Protein 2FNE (pdb70)

GO terms:
  GO:0005515 protein binding (F, IPI)
  GO:0005737 cytoplasm (C, IDA)
  GO:0016327 apicolateral plasma membrane (C, IDA)

Structure (mmCIF, N/CA/C/O backbone):
data_2FNE
#
_entry.id   2FNE
#
_cell.length_a   47.943
_cell.length_b   62.380
_cell.length_c   53.128
_cell.angle_alpha   90.00
_cell.angle_beta   106.26
_cell.angle_gamma   90.00
#
_symmetry.space_group_name_H-M   'P 1 21 1'
#
loop_
_entity.id
_entity.type
_entity.pdbx_description
1 polymer 'Multiple PDZ domain protein'
2 water water
#
loop_
_atom_site.group_PDB
_atom_site.id
_atom_site.type_symbol
_atom_site.label_atom_id
_atom_site.label_alt_id
_atom_site.label_comp_id
_atom_site.label_asym_id
_atom_site.label_entity_id
_atom_site.label_seq_id
_atom_site.pdbx_PDB_ins_code
_atom_site.Cartn_x
_atom_site.Cartn_y
_atom_site.Cartn_z
_atom_site.occupancy
_atom_site.B_iso_or_equiv
_atom_site.auth_seq_id
_atom_site.auth_comp_id
_atom_site.auth_asym_id
_atom_site.auth_atom_id
_atom_site.pdbx_PDB_model_num
ATOM 1 N N . MET A 1 23 ? 7.451 -5.201 39.943 1.00 73.31 1954 MET A N 1
ATOM 2 C CA . MET A 1 23 ? 8.567 -6.194 39.893 1.00 72.14 1954 MET A CA 1
ATOM 3 C C . MET A 1 23 ? 9.232 -6.235 38.505 1.00 70.46 1954 MET A C 1
ATOM 4 O O . MET A 1 23 ? 8.839 -7.039 37.655 1.00 69.11 1954 MET A O 1
ATOM 6 N N . PRO A 1 24 ? 10.250 -5.376 38.282 1.00 68.98 1955 PRO A N 1
ATOM 7 C CA . PRO A 1 24 ? 10.882 -5.210 36.961 1.00 66.85 1955 PRO A CA 1
ATOM 8 C C . PRO A 1 24 ? 11.850 -6.345 36.633 1.00 61.30 1955 PRO A C 1
ATOM 9 O O . PRO A 1 24 ? 12.792 -6.601 37.388 1.00 64.70 1955 PRO A O 1
ATOM 13 N N . GLN A 1 25 ? 11.615 -6.999 35.499 1.00 50.98 1956 GLN A N 1
ATOM 14 C CA A GLN A 1 25 ? 12.418 -8.157 35.160 0.50 53.23 1956 GLN A CA 1
ATOM 15 C CA B GLN A 1 25 ? 12.316 -8.218 35.103 0.50 53.06 1956 GLN A CA 1
ATOM 16 C C . GLN A 1 25 ? 13.131 -8.070 33.812 1.00 48.74 1956 GLN A C 1
ATOM 17 O O . GLN A 1 25 ? 12.647 -7.472 32.835 1.00 44.96 1956 GLN A O 1
ATOM 28 N N . CYS A 1 26 ? 14.319 -8.669 33.793 1.00 46.57 1957 CYS A N 1
ATOM 29 C CA . CYS A 1 26 ? 15.123 -8.760 32.574 1.00 45.22 1957 CYS A CA 1
ATOM 30 C C . CYS A 1 26 ? 14.662 -9.939 31.682 1.00 44.78 1957 CYS A C 1
ATOM 31 O O . CYS A 1 26 ? 14.510 -11.051 32.175 1.00 48.36 1957 CYS A O 1
ATOM 34 N N . LYS A 1 27 ? 14.427 -9.694 30.400 1.00 39.21 1958 LYS A N 1
ATOM 35 C CA . LYS A 1 27 ? 13.987 -10.754 29.433 1.00 40.07 1958 LYS A CA 1
ATOM 36 C C . LYS A 1 27 ? 14.921 -10.740 28.207 1.00 40.50 1958 LYS A C 1
ATOM 37 O O . LYS A 1 27 ? 15.492 -9.694 27.864 1.00 41.66 1958 LYS A O 1
ATOM 43 N N . SER A 1 28 ? 15.036 -11.868 27.508 1.00 36.38 1959 SER A N 1
ATOM 44 C CA . SER A 1 28 ? 15.750 -11.888 26.239 1.00 36.97 1959 SER A CA 1
ATOM 45 C C . SER A 1 28 ? 14.736 -12.294 25.180 1.00 38.67 1959 SER A C 1
ATOM 46 O O . SER A 1 28 ? 14.139 -13.360 25.277 1.00 40.99 1959 SER A O 1
ATOM 49 N N . ILE A 1 29 ? 14.531 -11.431 24.193 1.00 38.39 1960 ILE A N 1
ATOM 50 C CA . ILE A 1 29 ? 13.512 -11.638 23.171 1.00 38.54 1960 ILE A CA 1
ATOM 51 C C . ILE A 1 29 ? 14.236 -11.670 21.814 1.00 38.76 1960 ILE A C 1
ATOM 52 O O . ILE A 1 29 ? 14.997 -10.777 21.496 1.00 41.81 1960 ILE A O 1
ATOM 57 N N . THR A 1 30 ? 13.985 -12.732 21.050 1.00 37.65 1961 THR A N 1
ATOM 58 C CA . THR A 1 30 ? 14.675 -12.991 19.800 1.00 38.37 1961 THR A CA 1
ATOM 59 C C . THR A 1 30 ? 13.690 -12.883 18.649 1.00 42.18 1961 THR A C 1
ATOM 60 O O . THR A 1 30 ? 12.668 -13.601 18.629 1.00 39.56 1961 THR A O 1
ATOM 64 N N . LEU A 1 31 ? 13.995 -11.967 17.716 1.00 37.87 1962 LEU A N 1
ATOM 65 C CA . LEU A 1 31 ? 13.145 -11.728 16.546 1.00 39.46 1962 LEU A CA 1
ATOM 66 C C . LEU A 1 31 ? 13.857 -11.966 15.227 1.00 40.77 1962 LEU A C 1
ATOM 67 O O . LEU A 1 31 ? 15.018 -11.654 15.119 1.00 39.62 1962 LEU A O 1
ATOM 72 N N . GLU A 1 32 ? 13.136 -12.476 14.223 1.00 40.21 1963 GLU A N 1
ATOM 73 C CA . GLU A 1 32 ? 13.625 -12.472 12.832 1.00 44.43 1963 GLU A CA 1
ATOM 74 C C . GLU A 1 32 ? 12.978 -11.292 12.123 1.00 45.10 1963 GLU A C 1
ATOM 75 O O . GLU A 1 32 ? 11.757 -11.183 12.133 1.00 44.72 1963 GLU A O 1
ATOM 81 N N . ARG A 1 33 ? 13.759 -10.388 11.544 1.00 46.27 1964 ARG A N 1
ATOM 82 C CA . ARG A 1 33 ? 13.143 -9.263 10.807 1.00 54.41 1964 ARG A CA 1
ATOM 83 C C . ARG A 1 33 ? 12.159 -9.743 9.746 1.00 56.86 1964 ARG A C 1
ATOM 84 O O . ARG A 1 33 ? 12.433 -10.731 9.040 1.00 57.01 1964 ARG A O 1
ATOM 92 N N . GLY A 1 34 ? 11.025 -9.052 9.635 1.00 52.95 1965 GLY A N 1
ATOM 93 C CA . GLY A 1 34 ? 10.135 -9.217 8.499 1.00 55.10 1965 GLY A CA 1
ATOM 94 C C . GLY A 1 34 ? 10.553 -8.242 7.409 1.00 59.18 1965 GLY A C 1
ATOM 95 O O . GLY A 1 34 ? 11.646 -7.660 7.483 1.00 56.44 1965 GLY A O 1
ATOM 96 N N . PRO A 1 35 ? 9.688 -8.045 6.392 1.00 62.41 1966 PRO A N 1
ATOM 97 C CA . PRO A 1 35 ? 9.987 -7.031 5.372 1.00 64.09 1966 PRO A CA 1
ATOM 98 C C . PRO A 1 35 ? 9.793 -5.603 5.913 1.00 63.61 1966 PRO A C 1
ATOM 99 O O . PRO A 1 35 ? 10.368 -4.660 5.372 1.00 64.04 1966 PRO A O 1
ATOM 103 N N . ASP A 1 36 ? 9.011 -5.470 6.984 1.00 58.89 1967 ASP A N 1
ATOM 104 C CA . ASP A 1 36 ? 8.793 -4.191 7.666 1.00 57.77 1967 ASP A CA 1
ATOM 105 C C . ASP A 1 36 ? 9.712 -3.986 8.893 1.00 55.34 1967 ASP A C 1
ATOM 106 O O . ASP A 1 36 ? 9.441 -3.113 9.724 1.00 59.66 1967 ASP A O 1
ATOM 111 N N . GLY A 1 37 ? 10.779 -4.789 9.011 1.00 46.84 1968 GLY A N 1
ATOM 112 C CA . GLY A 1 37 ? 11.751 -4.665 10.114 1.00 43.58 1968 GLY A CA 1
ATOM 113 C C . GLY A 1 37 ? 11.316 -5.519 11.295 1.00 43.22 1968 GLY A C 1
ATOM 114 O O . GLY A 1 37 ? 10.642 -6.560 11.089 1.00 43.54 1968 GLY A O 1
ATOM 115 N N . LEU A 1 38 ? 11.684 -5.065 12.513 1.00 43.30 1969 LEU A N 1
ATOM 116 C CA . LEU A 1 38 ? 11.401 -5.759 13.761 1.00 41.08 1969 LEU A CA 1
ATOM 117 C C . LEU A 1 38 ? 9.931 -5.631 14.154 1.00 42.99 1969 LEU A C 1
ATOM 118 O O . LEU A 1 38 ? 9.395 -6.465 14.900 1.00 40.11 1969 LEU A O 1
ATOM 123 N N . GLY A 1 39 ? 9.272 -4.598 13.621 1.00 39.32 1970 GLY A N 1
ATOM 124 C CA . GLY A 1 39 ? 7.847 -4.398 13.832 1.00 36.14 1970 GLY A CA 1
ATOM 125 C C . GLY A 1 39 ? 7.496 -3.656 15.133 1.00 39.52 1970 GLY A C 1
ATOM 126 O O . GLY A 1 39 ? 6.443 -3.917 15.775 1.00 37.54 1970 GLY A O 1
ATOM 127 N N . PHE A 1 40 ? 8.304 -2.677 15.498 1.00 35.80 1971 PHE A N 1
ATOM 128 C CA . PHE A 1 40 ? 7.906 -1.816 16.637 1.00 36.74 1971 PHE A CA 1
ATOM 129 C C . PHE A 1 40 ? 8.546 -0.452 16.520 1.00 38.62 1971 PHE A C 1
ATOM 130 O O . PHE A 1 40 ? 9.480 -0.266 15.736 1.00 41.26 1971 PHE A O 1
ATOM 138 N N . SER A 1 41 ? 8.027 0.502 17.295 1.00 39.06 1972 SER A N 1
ATOM 139 C CA . SER A 1 41 ? 8.637 1.818 17.373 1.00 38.74 1972 SER A CA 1
ATOM 140 C C . SER A 1 41 ? 9.224 2.059 18.740 1.00 39.66 1972 SER A C 1
ATOM 141 O O . SER A 1 41 ? 8.782 1.468 19.764 1.00 38.02 1972 SER A O 1
ATOM 144 N N . ILE A 1 42 ? 10.186 2.963 18.755 1.00 39.44 1973 ILE A N 1
ATOM 145 C CA . ILE A 1 42 ? 10.830 3.390 19.984 1.00 36.32 1973 ILE A CA 1
ATOM 146 C C . ILE A 1 42 ? 10.713 4.897 20.193 1.00 39.91 1973 ILE A C 1
ATOM 147 O O . ILE A 1 42 ? 10.568 5.670 19.234 1.00 38.58 1973 ILE A O 1
ATOM 152 N N . VAL A 1 43 ? 10.729 5.297 21.460 1.00 36.84 1974 VAL A N 1
ATOM 153 C CA . VAL A 1 43 ? 10.876 6.685 21.881 1.00 35.13 1974 VAL A CA 1
ATOM 154 C C . VAL A 1 43 ? 12.011 6.732 22.915 1.00 37.87 1974 VAL A C 1
ATOM 155 O O . VAL A 1 43 ? 12.480 5.687 23.371 1.00 38.70 1974 VAL A O 1
ATOM 159 N N . GLY A 1 44 ? 12.488 7.935 23.204 1.00 38.56 1975 GLY A N 1
ATOM 160 C CA . GLY A 1 44 ? 13.530 8.136 24.258 1.00 38.87 1975 GLY A CA 1
ATOM 161 C C . GLY A 1 44 ? 14.915 8.321 23.676 1.00 39.05 1975 GLY A C 1
ATOM 162 O O . GLY A 1 44 ? 15.086 8.527 22.448 1.00 41.73 1975 GLY A O 1
ATOM 163 N N . GLY A 1 45 ? 15.924 8.245 24.533 1.00 37.28 1976 GLY A N 1
ATOM 164 C CA . GLY A 1 45 ? 17.272 8.508 24.068 1.00 35.78 1976 GLY A CA 1
ATOM 165 C C . GLY A 1 45 ? 17.880 9.649 24.859 1.00 38.00 1976 GLY A C 1
ATOM 166 O O . GLY A 1 45 ? 17.177 10.511 25.426 1.00 38.46 1976 GLY A O 1
ATOM 167 N N . TYR A 1 46 ? 19.196 9.616 24.968 1.00 37.34 1977 TYR A N 1
ATOM 168 C CA . TYR A 1 46 ? 19.907 10.759 25.561 1.00 37.55 1977 TYR A CA 1
ATOM 169 C C . TYR A 1 46 ? 19.627 12.020 24.733 1.00 42.68 1977 TYR A C 1
ATOM 170 O O . TYR A 1 46 ? 19.807 12.001 23.526 1.00 37.57 1977 TYR A O 1
ATOM 179 N N . GLY A 1 47 ? 19.161 13.090 25.370 1.00 36.54 1978 GLY A N 1
ATOM 180 C CA . GLY A 1 47 ? 18.972 14.366 24.668 1.00 40.16 1978 GLY A CA 1
ATOM 181 C C . GLY A 1 47 ? 17.729 14.320 23.790 1.00 38.55 1978 GLY A C 1
ATOM 182 O O . GLY A 1 47 ? 17.565 15.161 22.893 1.00 41.16 1978 GLY A O 1
ATOM 183 N N . SER A 1 48 ? 16.832 13.355 24.065 1.00 37.25 1979 SER A N 1
ATOM 184 C CA . SER A 1 48 ? 15.548 13.201 23.330 1.00 41.35 1979 SER A CA 1
ATOM 185 C C . SER A 1 48 ? 14.594 14.375 23.677 1.00 43.65 1979 SER A C 1
ATOM 186 O O . SER A 1 48 ? 14.805 15.079 24.684 1.00 38.83 1979 SER A O 1
ATOM 189 N N . PRO A 1 49 ? 13.574 14.631 22.824 1.00 42.04 1980 PRO A N 1
ATOM 190 C CA . PRO A 1 49 ? 12.612 15.681 23.138 1.00 44.88 1980 PRO A CA 1
ATOM 191 C C . PRO A 1 49 ? 11.973 15.565 24.522 1.00 45.19 1980 PRO A C 1
ATOM 192 O O . PRO A 1 49 ? 11.574 16.577 25.060 1.00 43.44 1980 PRO A O 1
ATOM 196 N N . HIS A 1 50 ? 11.858 14.357 25.079 1.00 41.42 1981 HIS A N 1
ATOM 197 C CA . HIS A 1 50 ? 11.266 14.156 26.406 1.00 44.95 1981 HIS A CA 1
ATOM 198 C C . HIS A 1 50 ? 12.279 14.285 27.560 1.00 48.48 1981 HIS A C 1
ATOM 199 O O . HIS A 1 50 ? 11.879 14.212 28.719 1.00 50.16 1981 HIS A O 1
ATOM 206 N N . GLY A 1 51 ? 13.565 14.475 27.240 1.00 47.66 1982 GLY A N 1
ATOM 207 C CA . GLY A 1 51 ? 14.638 14.530 28.257 1.00 45.76 1982 GLY A CA 1
ATOM 208 C C . GLY A 1 51 ? 15.667 13.437 27.996 1.00 42.60 1982 GLY A C 1
ATOM 209 O O . GLY A 1 51 ? 15.676 12.848 26.920 1.00 40.27 1982 GLY A O 1
ATOM 210 N N . ASP A 1 52 ? 16.556 13.185 28.959 1.00 40.69 1983 ASP A N 1
ATOM 211 C CA . ASP A 1 52 ? 17.568 12.145 28.789 1.00 38.24 1983 ASP A CA 1
ATOM 212 C C . ASP A 1 52 ? 16.915 10.880 29.262 1.00 43.10 1983 ASP A C 1
ATOM 213 O O . ASP A 1 52 ? 16.753 10.676 30.479 1.00 40.03 1983 ASP A O 1
ATOM 218 N N . LEU A 1 53 ? 16.506 10.068 28.300 1.00 37.31 1984 LEU A N 1
ATOM 219 C CA . LEU A 1 53 ? 15.742 8.835 28.591 1.00 39.98 1984 LEU A CA 1
ATOM 220 C C . LEU A 1 53 ? 16.440 7.628 28.032 1.00 40.38 1984 LEU A C 1
ATOM 221 O O . LEU A 1 53 ? 17.164 7.733 27.048 1.00 41.86 1984 LEU A O 1
ATOM 226 N N . PRO A 1 54 ? 16.195 6.467 28.638 1.00 40.93 1985 PRO A N 1
ATOM 227 C CA . PRO A 1 54 ? 16.530 5.202 28.016 1.00 41.36 1985 PRO A CA 1
ATOM 228 C C . PRO A 1 54 ? 15.659 4.999 26.773 1.00 38.19 1985 PRO A C 1
ATOM 229 O O . PRO A 1 54 ? 14.832 5.880 26.418 1.00 38.61 1985 PRO A O 1
ATOM 233 N N . ILE A 1 55 ? 15.851 3.862 26.124 1.00 38.75 1986 ILE A N 1
ATOM 234 C CA . ILE A 1 55 ? 15.104 3.550 24.887 1.00 36.94 1986 ILE A CA 1
ATOM 235 C C . ILE A 1 55 ? 13.927 2.658 25.250 1.00 42.71 1986 ILE A C 1
ATOM 236 O O . ILE A 1 55 ? 14.126 1.585 25.835 1.00 40.94 1986 ILE A O 1
ATOM 241 N N . TYR A 1 56 ? 12.705 3.120 24.953 1.00 36.02 1987 TYR A N 1
ATOM 242 C CA . TYR A 1 56 ? 11.477 2.428 25.343 1.00 38.91 1987 TYR A CA 1
ATOM 243 C C . TYR A 1 56 ? 10.733 2.033 24.096 1.00 41.31 1987 TYR A C 1
ATOM 244 O O . TYR A 1 56 ? 10.611 2.817 23.163 1.00 39.93 1987 TYR A O 1
ATOM 253 N N . VAL A 1 57 ? 10.188 0.827 24.106 1.00 38.80 1988 VAL A N 1
ATOM 254 C CA . VAL A 1 57 ? 9.197 0.438 23.103 1.00 39.43 1988 VAL A CA 1
ATOM 255 C C . VAL A 1 57 ? 7.903 1.258 23.271 1.00 41.33 1988 VAL A C 1
ATOM 256 O O . VAL A 1 57 ? 7.302 1.312 24.361 1.00 38.16 1988 VAL A O 1
ATOM 260 N N . LYS A 1 58 ? 7.451 1.879 22.193 1.00 37.26 1989 LYS A N 1
ATOM 261 C CA . LYS A 1 58 ? 6.190 2.660 22.234 1.00 35.86 1989 LYS A CA 1
ATOM 262 C C . LYS A 1 58 ? 5.048 1.835 21.664 1.00 40.12 1989 LYS A C 1
ATOM 263 O O . LYS A 1 58 ? 4.047 1.605 22.334 1.00 43.57 1989 LYS A O 1
ATOM 269 N N . THR A 1 59 ? 5.162 1.423 20.405 1.00 37.60 1990 THR A N 1
ATOM 270 C CA . THR A 1 59 ? 4.073 0.619 19.825 1.00 40.25 1990 THR A CA 1
ATOM 271 C C . THR A 1 59 ? 4.616 -0.675 19.229 1.00 41.63 1990 THR A C 1
ATOM 272 O O . THR A 1 59 ? 5.638 -0.640 18.543 1.00 40.58 1990 THR A O 1
ATOM 276 N N . VAL A 1 60 ? 3.921 -1.790 19.459 1.00 38.95 1991 VAL A N 1
ATOM 277 C CA . VAL A 1 60 ? 4.217 -3.052 18.774 1.00 38.04 1991 VAL A CA 1
ATOM 278 C C . VAL A 1 60 ? 3.182 -3.233 17.686 1.00 40.59 1991 VAL A C 1
ATOM 279 O O . VAL A 1 60 ? 1.994 -3.344 17.969 1.00 39.65 1991 VAL A O 1
ATOM 283 N N . PHE A 1 61 ? 3.611 -3.185 16.432 1.00 40.11 1992 PHE A N 1
ATOM 284 C CA . PHE A 1 61 ? 2.643 -3.141 15.334 1.00 40.50 1992 PHE A CA 1
ATOM 285 C C . PHE A 1 61 ? 1.949 -4.479 15.035 1.00 42.90 1992 PHE A C 1
ATOM 286 O O . PHE A 1 61 ? 2.609 -5.504 14.857 1.00 43.98 1992 PHE A O 1
ATOM 294 N N . ALA A 1 62 ? 0.626 -4.437 14.877 1.00 40.64 1993 ALA A N 1
ATOM 295 C CA . ALA A 1 62 ? -0.106 -5.623 14.388 1.00 40.76 1993 ALA A CA 1
ATOM 296 C C . ALA A 1 62 ? 0.595 -6.217 13.145 1.00 42.68 1993 ALA A C 1
ATOM 297 O O . ALA A 1 62 ? 1.095 -5.490 12.283 1.00 47.24 1993 ALA A O 1
ATOM 299 N N . LYS A 1 63 ? 0.697 -7.542 13.100 1.00 50.19 1994 LYS A N 1
ATOM 300 C CA . LYS A 1 63 ? 1.248 -8.285 11.952 1.00 52.68 1994 LYS A CA 1
ATOM 301 C C . LYS A 1 63 ? 2.772 -8.279 11.791 1.00 53.96 1994 LYS A C 1
ATOM 302 O O . LYS A 1 63 ? 3.287 -8.979 10.925 1.00 53.85 1994 LYS A O 1
ATOM 304 N N . GLY A 1 64 ? 3.500 -7.516 12.617 1.00 44.25 1995 GLY A N 1
ATOM 305 C CA . GLY A 1 64 ? 4.945 -7.505 12.519 1.00 43.75 1995 GLY A CA 1
ATOM 306 C C . GLY A 1 64 ? 5.651 -8.609 13.323 1.00 42.21 1995 GLY A C 1
ATOM 307 O O . GLY A 1 64 ? 5.009 -9.414 13.980 1.00 40.75 1995 GLY A O 1
ATOM 308 N N . ALA A 1 65 ? 6.973 -8.636 13.277 1.00 39.49 1996 ALA A N 1
ATOM 309 C CA . ALA A 1 65 ? 7.719 -9.753 13.845 1.00 40.30 1996 ALA A CA 1
ATOM 310 C C . ALA A 1 65 ? 7.594 -9.713 15.372 1.00 39.81 1996 ALA A C 1
ATOM 311 O O . ALA A 1 65 ? 7.355 -10.745 16.015 1.00 37.94 1996 ALA A O 1
ATOM 313 N N . ALA A 1 66 ? 7.728 -8.508 15.942 1.00 38.05 1997 ALA A N 1
ATOM 314 C CA . ALA A 1 66 ? 7.613 -8.329 17.414 1.00 40.54 1997 ALA A CA 1
ATOM 315 C C . ALA A 1 66 ? 6.213 -8.773 17.889 1.00 42.82 1997 ALA A C 1
ATOM 316 O O . ALA A 1 66 ? 6.058 -9.408 18.934 1.00 36.86 1997 ALA A O 1
ATOM 318 N N . SER A 1 67 ? 5.185 -8.460 17.100 1.00 39.25 1998 SER A N 1
ATOM 319 C CA . SER A 1 67 ? 3.808 -8.833 17.487 1.00 40.99 1998 SER A CA 1
ATOM 320 C C . SER A 1 67 ? 3.559 -10.344 17.386 1.00 39.47 1998 SER A C 1
ATOM 321 O O . SER A 1 67 ? 2.937 -10.964 18.276 1.00 42.52 1998 SER A O 1
ATOM 324 N N . GLU A 1 68 ? 4.047 -10.952 16.310 1.00 38.38 1999 GLU A N 1
ATOM 325 C CA . GLU A 1 68 ? 3.846 -12.376 16.090 1.00 41.21 1999 GLU A CA 1
ATOM 326 C C . GLU A 1 68 ? 4.576 -13.179 17.171 1.00 41.52 1999 GLU A C 1
ATOM 327 O O . GLU A 1 68 ? 4.096 -14.225 17.617 1.00 40.67 1999 GLU A O 1
ATOM 333 N N . ASP A 1 69 ? 5.730 -12.671 17.596 1.00 37.59 2000 ASP A N 1
ATOM 334 C CA . ASP A 1 69 ? 6.497 -13.313 18.649 1.00 39.04 2000 ASP A CA 1
ATOM 335 C C . ASP A 1 69 ? 5.767 -13.277 20.005 1.00 38.59 2000 ASP A C 1
ATOM 336 O O . ASP A 1 69 ? 5.832 -14.251 20.801 1.00 41.08 2000 ASP A O 1
ATOM 341 N N . GLY A 1 70 ? 5.091 -12.154 20.243 1.00 35.68 2001 GLY A N 1
ATOM 342 C CA . GLY A 1 70 ? 4.138 -11.957 21.329 1.00 38.88 2001 GLY A CA 1
ATOM 343 C C . GLY A 1 70 ? 4.709 -11.530 22.675 1.00 44.59 2001 GLY A C 1
ATOM 344 O O . GLY A 1 70 ? 3.973 -11.397 23.636 1.00 49.93 2001 GLY A O 1
ATOM 345 N N . ARG A 1 71 ? 6.017 -11.331 22.762 1.00 39.47 2002 ARG A N 1
ATOM 346 C CA . ARG A 1 71 ? 6.629 -10.975 24.059 1.00 38.50 2002 ARG A CA 1
ATOM 347 C C . ARG A 1 71 ? 6.809 -9.469 24.270 1.00 41.75 2002 ARG A C 1
ATOM 348 O O . ARG A 1 71 ? 6.441 -8.904 25.335 1.00 39.07 2002 ARG A O 1
ATOM 356 N N . LEU A 1 72 ? 7.374 -8.796 23.269 1.00 34.76 2003 LEU A N 1
ATOM 357 C CA . LEU A 1 72 ? 7.703 -7.373 23.433 1.00 36.56 2003 LEU A CA 1
ATOM 358 C C . LEU A 1 72 ? 6.446 -6.544 23.611 1.00 35.29 2003 LEU A C 1
ATOM 359 O O . LEU A 1 72 ? 5.394 -6.837 22.988 1.00 36.77 2003 LEU A O 1
ATOM 364 N N . LYS A 1 73 ? 6.515 -5.517 24.460 1.00 37.54 2004 LYS A N 1
ATOM 365 C CA . LYS A 1 73 ? 5.325 -4.707 24.717 1.00 35.84 2004 LYS A CA 1
ATOM 366 C C . LYS A 1 73 ? 5.651 -3.261 25.039 1.00 38.16 2004 LYS A C 1
ATOM 367 O O . LYS A 1 73 ? 6.760 -2.943 25.472 1.00 38.66 2004 LYS A O 1
ATOM 373 N N . ARG A 1 74 ? 4.683 -2.386 24.793 1.00 37.80 2005 ARG A N 1
ATOM 374 C CA . ARG A 1 74 ? 4.827 -0.982 25.144 1.00 36.04 2005 ARG A CA 1
ATOM 375 C C . ARG A 1 74 ? 5.367 -0.814 26.566 1.00 36.06 2005 ARG A C 1
ATOM 376 O O . ARG A 1 74 ? 4.867 -1.456 27.543 1.00 36.25 2005 ARG A O 1
ATOM 384 N N . GLY A 1 75 ? 6.369 0.058 26.704 1.00 36.34 2006 GLY A N 1
ATOM 385 C CA . GLY A 1 75 ? 6.952 0.299 28.025 1.00 36.81 2006 GLY A CA 1
ATOM 386 C C . GLY A 1 75 ? 8.247 -0.457 28.292 1.00 40.80 2006 GLY A C 1
ATOM 387 O O . GLY A 1 75 ? 9.031 -0.054 29.154 1.00 37.53 2006 GLY A O 1
ATOM 388 N N . ASP A 1 76 ? 8.475 -1.555 27.579 1.00 36.46 2007 ASP A N 1
ATOM 389 C CA . ASP A 1 76 ? 9.793 -2.273 27.680 1.00 39.87 2007 ASP A CA 1
ATOM 390 C C . ASP A 1 76 ? 10.960 -1.350 27.330 1.00 40.08 2007 ASP A C 1
ATOM 391 O O . ASP A 1 76 ? 10.879 -0.569 26.421 1.00 40.58 2007 ASP A O 1
ATOM 396 N N . GLN A 1 77 ? 12.045 -1.456 28.095 1.00 35.51 2008 GLN A N 1
ATOM 397 C CA . GLN A 1 77 ? 13.239 -0.702 27.876 1.00 35.15 2008 GLN A CA 1
ATOM 398 C C . GLN A 1 77 ? 14.227 -1.630 27.234 1.00 38.83 2008 GLN A C 1
ATOM 399 O O . GLN A 1 77 ? 14.558 -2.670 27.796 1.00 39.26 2008 GLN A O 1
ATOM 405 N N . ILE A 1 78 ? 14.735 -1.222 26.085 1.00 38.77 2009 ILE A N 1
ATOM 406 C CA . ILE A 1 78 ? 15.693 -2.027 25.366 1.00 39.32 2009 ILE A CA 1
ATOM 407 C C . ILE A 1 78 ? 17.088 -1.734 25.927 1.00 41.87 2009 ILE A C 1
ATOM 408 O O . ILE A 1 78 ? 17.609 -0.638 25.831 1.00 41.72 2009 ILE A O 1
ATOM 413 N N . ILE A 1 79 ? 17.641 -2.733 26.571 1.00 35.59 2010 ILE A N 1
ATOM 414 C CA . ILE A 1 79 ? 18.932 -2.623 27.240 1.00 36.60 2010 ILE A CA 1
ATOM 415 C C . ILE A 1 79 ? 20.128 -2.955 26.318 1.00 37.22 2010 ILE A C 1
ATOM 416 O O . ILE A 1 79 ? 21.233 -2.343 26.429 1.00 36.02 2010 ILE A O 1
ATOM 421 N N . ALA A 1 80 ? 19.946 -3.973 25.473 1.00 37.68 2011 ALA A N 1
ATOM 422 C CA . ALA A 1 80 ? 20.988 -4.367 24.529 1.00 35.64 2011 ALA A CA 1
ATOM 423 C C . ALA A 1 80 ? 20.456 -4.980 23.240 1.00 36.32 2011 ALA A C 1
ATOM 424 O O . ALA A 1 80 ? 19.374 -5.537 23.211 1.00 39.48 2011 ALA A O 1
ATOM 426 N N . VAL A 1 81 ? 21.264 -4.926 22.178 1.00 36.52 2012 VAL A N 1
ATOM 427 C CA . VAL A 1 81 ? 20.821 -5.536 20.901 1.00 38.25 2012 VAL A CA 1
ATOM 428 C C . VAL A 1 81 ? 21.953 -6.440 20.474 1.00 38.95 2012 VAL A C 1
ATOM 429 O O . VAL A 1 81 ? 23.033 -5.953 20.153 1.00 34.43 2012 VAL A O 1
ATOM 433 N N . ASN A 1 82 ? 21.736 -7.762 20.501 1.00 36.14 2013 ASN A N 1
ATOM 434 C CA . ASN A 1 82 ? 22.802 -8.734 20.201 1.00 40.15 2013 ASN A CA 1
ATOM 435 C C . ASN A 1 82 ? 24.052 -8.435 21.028 1.00 44.78 2013 ASN A C 1
ATOM 436 O O . ASN A 1 82 ? 25.190 -8.439 20.532 1.00 39.52 2013 ASN A O 1
ATOM 441 N N . GLY A 1 83 ? 23.817 -8.130 22.295 1.00 40.88 2014 GLY A N 1
ATOM 442 C CA . GLY A 1 83 ? 24.912 -7.928 23.248 1.00 40.83 2014 GLY A CA 1
ATOM 443 C C . GLY A 1 83 ? 25.512 -6.551 23.238 1.00 39.76 2014 GLY A C 1
ATOM 444 O O . GLY A 1 83 ? 26.376 -6.235 24.055 1.00 39.04 2014 GLY A O 1
ATOM 445 N N . GLN A 1 84 ? 25.086 -5.718 22.297 1.00 37.88 2015 GLN A N 1
ATOM 446 C CA . GLN A 1 84 ? 25.612 -4.368 22.226 1.00 38.90 2015 GLN A CA 1
ATOM 447 C C . GLN A 1 84 ? 24.709 -3.477 23.053 1.00 40.02 2015 GLN A C 1
ATOM 448 O O . GLN A 1 84 ? 23.560 -3.293 22.736 1.00 36.97 2015 GLN A O 1
ATOM 454 N N . SER A 1 85 ? 25.256 -2.888 24.109 1.00 38.13 2016 SER A N 1
ATOM 455 C CA . SER A 1 85 ? 24.459 -2.065 25.029 1.00 37.95 2016 SER A CA 1
ATOM 456 C C . SER A 1 85 ? 23.908 -0.787 24.424 1.00 38.53 2016 SER A C 1
ATOM 457 O O . SER A 1 85 ? 24.608 -0.084 23.724 1.00 42.28 2016 SER A O 1
ATOM 460 N N . LEU A 1 86 ? 22.679 -0.456 24.783 1.00 37.54 2017 LEU A N 1
ATOM 461 C CA . LEU A 1 86 ? 22.114 0.848 24.462 1.00 38.56 2017 LEU A CA 1
ATOM 462 C C . LEU A 1 86 ? 22.315 1.878 25.586 1.00 42.95 2017 LEU A C 1
ATOM 463 O O . LEU A 1 86 ? 21.742 2.950 25.522 1.00 39.74 2017 LEU A O 1
ATOM 468 N N . GLU A 1 87 ? 23.179 1.596 26.568 1.00 41.15 2018 GLU A N 1
ATOM 469 C CA . GLU A 1 87 ? 23.298 2.506 27.700 1.00 39.97 2018 GLU A CA 1
ATOM 470 C C . GLU A 1 87 ? 23.643 3.914 27.212 1.00 39.87 2018 GLU A C 1
ATOM 471 O O . GLU A 1 87 ? 24.613 4.103 26.461 1.00 39.66 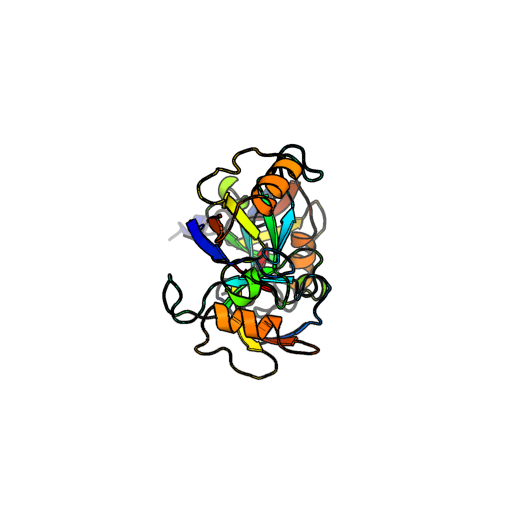2018 GLU A O 1
ATOM 477 N N . GLY A 1 88 ? 22.836 4.883 27.617 1.00 40.27 2019 GLY A N 1
ATOM 478 C CA . GLY A 1 88 ? 23.111 6.307 27.320 1.00 45.68 2019 GLY A CA 1
ATOM 479 C C . GLY A 1 88 ? 23.077 6.775 25.872 1.00 40.03 2019 GLY A C 1
ATOM 480 O O . GLY A 1 88 ? 23.472 7.909 25.594 1.00 40.97 2019 GLY A O 1
ATOM 481 N N . VAL A 1 89 ? 22.602 5.927 24.947 1.00 36.54 2020 VAL A N 1
ATOM 482 C CA . VAL A 1 89 ? 22.670 6.264 23.516 1.00 39.55 2020 VAL A CA 1
ATOM 483 C C . VAL A 1 89 ? 21.626 7.320 23.190 1.00 39.50 2020 VAL A C 1
ATOM 484 O O . VAL A 1 89 ? 20.629 7.417 23.901 1.00 35.93 2020 VAL A O 1
ATOM 488 N N . THR A 1 90 ? 21.852 8.090 22.120 1.00 37.10 2021 THR A N 1
ATOM 489 C CA . THR A 1 90 ? 20.853 9.023 21.606 1.00 37.98 2021 THR A CA 1
ATOM 490 C C . THR A 1 90 ? 19.773 8.198 20.890 1.00 39.42 2021 THR A C 1
ATOM 491 O O . THR A 1 90 ? 20.001 7.022 20.532 1.00 39.96 2021 THR A O 1
ATOM 495 N N . HIS A 1 91 ? 18.618 8.821 20.640 1.00 38.90 2022 HIS A N 1
ATOM 496 C CA . HIS A 1 91 ? 17.580 8.202 19.842 1.00 37.76 2022 HIS A CA 1
ATOM 497 C C . HIS A 1 91 ? 18.189 7.675 18.530 1.00 38.57 2022 HIS A C 1
ATOM 498 O O . HIS A 1 91 ? 17.974 6.527 18.140 1.00 37.25 2022 HIS A O 1
ATOM 505 N N . GLU A 1 92 ? 18.894 8.547 17.818 1.00 38.49 2023 GLU A N 1
ATOM 506 C CA . GLU A 1 92 ? 19.420 8.180 16.473 1.00 40.66 2023 GLU A CA 1
ATOM 507 C C . GLU A 1 92 ? 20.420 7.041 16.559 1.00 41.09 2023 GLU A C 1
ATOM 508 O O . GLU A 1 92 ? 20.451 6.167 15.693 1.00 40.10 2023 GLU A O 1
ATOM 514 N N . GLU A 1 93 ? 21.210 7.034 17.621 1.00 40.78 2024 GLU A N 1
ATOM 515 C CA . GLU A 1 93 ? 22.150 5.928 17.829 1.00 39.30 2024 GLU A CA 1
ATOM 516 C C . GLU A 1 93 ? 21.427 4.593 18.002 1.00 39.68 2024 GLU A C 1
ATOM 517 O O . GLU A 1 93 ? 21.866 3.566 17.459 1.00 40.33 2024 GLU A O 1
ATOM 523 N N . ALA A 1 94 ? 20.356 4.594 18.799 1.00 37.69 2025 ALA A N 1
ATOM 524 C CA . ALA A 1 94 ? 19.568 3.381 19.053 1.00 38.12 2025 ALA A CA 1
ATOM 525 C C . ALA A 1 94 ? 18.945 2.879 17.744 1.00 37.59 2025 ALA A C 1
ATOM 526 O O . ALA A 1 94 ? 18.976 1.673 17.437 1.00 34.95 2025 ALA A O 1
ATOM 528 N N . VAL A 1 95 ? 18.402 3.804 16.941 1.00 40.33 2026 VAL A N 1
ATOM 529 C CA . VAL A 1 95 ? 17.759 3.428 15.675 1.00 38.42 2026 VAL A CA 1
ATOM 530 C C . VAL A 1 95 ? 18.806 2.766 14.762 1.00 37.15 2026 VAL A C 1
ATOM 531 O O . VAL A 1 95 ? 18.526 1.732 14.120 1.00 39.31 2026 VAL A O 1
ATOM 535 N N . ALA A 1 96 ? 20.000 3.357 14.691 1.00 38.48 2027 ALA A N 1
ATOM 536 C CA . ALA A 1 96 ? 21.081 2.785 13.864 1.00 41.24 2027 ALA A CA 1
ATOM 537 C C . ALA A 1 96 ? 21.444 1.372 14.296 1.00 39.39 2027 ALA A C 1
ATOM 538 O O . ALA A 1 96 ? 21.546 0.493 13.460 1.00 42.09 2027 ALA A O 1
ATOM 540 N N . ILE A 1 97 ? 21.604 1.158 15.601 1.00 43.42 2028 ILE A N 1
ATOM 541 C CA . ILE A 1 97 ? 21.965 -0.175 16.123 1.00 44.27 2028 ILE A CA 1
ATOM 542 C C . ILE A 1 97 ? 20.840 -1.177 15.837 1.00 47.40 2028 ILE A C 1
ATOM 543 O O . ILE A 1 97 ? 21.101 -2.271 15.347 1.00 47.93 2028 ILE A O 1
ATOM 548 N N . LEU A 1 98 ? 19.590 -0.773 16.082 1.00 42.44 2029 LEU A N 1
ATOM 549 C CA . LEU A 1 98 ? 18.427 -1.615 15.807 1.00 39.17 2029 LEU A CA 1
ATOM 550 C C . LEU A 1 98 ? 18.251 -1.962 14.331 1.00 47.06 2029 LEU A C 1
ATOM 551 O O . LEU A 1 98 ? 17.882 -3.072 13.998 1.00 46.97 2029 LEU A O 1
ATOM 556 N N . LYS A 1 99 ? 18.507 -0.995 13.458 1.00 46.48 2030 LYS A N 1
ATOM 557 C CA . LYS A 1 99 ? 18.303 -1.189 12.026 1.00 50.59 2030 LYS A CA 1
ATOM 558 C C . LYS A 1 99 ? 19.471 -1.836 11.260 1.00 49.44 2030 LYS A C 1
ATOM 559 O O . LYS A 1 99 ? 19.261 -2.364 10.162 1.00 53.09 2030 LYS A O 1
ATOM 565 N N . ARG A 1 100 ? 20.685 -1.796 11.804 1.00 47.20 2031 ARG A N 1
ATOM 566 C CA . ARG A 1 100 ? 21.842 -2.335 11.073 1.00 57.69 2031 ARG A CA 1
ATOM 567 C C . ARG A 1 100 ? 22.253 -3.730 11.549 1.00 55.83 2031 ARG A C 1
ATOM 568 O O . ARG A 1 100 ? 22.980 -4.426 10.843 1.00 56.77 2031 ARG A O 1
ATOM 576 N N . THR A 1 101 ? 21.801 -4.129 12.742 1.00 55.93 2032 THR A N 1
ATOM 577 C CA . THR A 1 101 ? 22.244 -5.391 13.350 1.00 57.45 2032 THR A CA 1
ATOM 578 C C . THR A 1 101 ? 21.735 -6.550 12.536 1.00 58.02 2032 THR A C 1
ATOM 579 O O . THR A 1 101 ? 20.519 -6.695 12.325 1.00 57.98 2032 THR A O 1
ATOM 583 N N . LYS A 1 102 ? 22.692 -7.365 12.093 1.00 54.22 2033 LYS A N 1
ATOM 584 C CA . LYS A 1 102 ? 22.484 -8.337 11.043 1.00 56.01 2033 LYS A CA 1
ATOM 585 C C . LYS A 1 102 ? 21.862 -9.627 11.551 1.00 55.85 2033 LYS A C 1
ATOM 586 O O . LYS A 1 102 ? 22.258 -10.150 12.603 1.00 55.97 2033 LYS A O 1
ATOM 588 N N . GLY A 1 103 ? 20.891 -10.130 10.786 1.00 53.73 2034 GLY A N 1
ATOM 589 C CA . GLY A 1 103 ? 20.268 -11.421 11.054 1.00 51.85 2034 GLY A CA 1
ATOM 590 C C . GLY A 1 103 ? 19.343 -11.435 12.251 1.00 51.84 2034 GLY A C 1
ATOM 591 O O . GLY A 1 103 ? 18.747 -10.409 12.589 1.00 55.46 2034 GLY A O 1
ATOM 592 N N . THR A 1 104 ? 19.221 -12.615 12.865 1.00 49.24 2035 THR A N 1
ATOM 593 C CA . THR A 1 104 ? 18.428 -12.864 14.067 1.00 50.59 2035 THR A CA 1
ATOM 594 C C . THR A 1 104 ? 18.817 -11.881 15.175 1.00 45.29 2035 THR A C 1
ATOM 595 O O . THR A 1 104 ? 20.010 -11.700 15.476 1.00 44.38 2035 THR A O 1
ATOM 599 N N . VAL A 1 105 ? 17.811 -11.229 15.764 1.00 40.80 2036 VAL A N 1
ATOM 600 C CA . VAL A 1 105 ? 18.070 -10.111 16.664 1.00 41.38 2036 VAL A CA 1
ATOM 601 C C . VAL A 1 105 ? 17.614 -10.534 18.041 1.00 44.16 2036 VAL A C 1
ATOM 602 O O . VAL A 1 105 ? 16.458 -10.881 18.194 1.00 42.03 2036 VAL A O 1
ATOM 606 N N . THR A 1 106 ? 18.537 -10.574 19.007 1.00 41.98 2037 THR A N 1
ATOM 607 C CA . THR A 1 106 ? 18.173 -10.866 20.397 1.00 40.81 2037 THR A CA 1
ATOM 608 C C . THR A 1 106 ? 18.210 -9.543 21.172 1.00 41.42 2037 THR A C 1
ATOM 609 O O . THR A 1 106 ? 19.276 -8.955 21.323 1.00 42.13 2037 THR A O 1
ATOM 613 N N . LEU A 1 107 ? 17.059 -9.128 21.690 1.00 37.75 2038 LEU A N 1
ATOM 614 C CA . LEU A 1 107 ? 16.955 -7.897 22.444 1.00 40.79 2038 LEU A CA 1
ATOM 615 C C . LEU A 1 107 ? 16.999 -8.261 23.933 1.00 39.97 2038 LEU A C 1
ATOM 616 O O . LEU A 1 107 ? 16.224 -9.111 24.399 1.00 38.93 2038 LEU A O 1
ATOM 621 N N . MET A 1 108 ? 17.860 -7.603 24.697 1.00 36.33 2039 MET A N 1
ATOM 622 C CA . MET A 1 108 ? 17.789 -7.783 26.143 1.00 33.48 2039 MET A CA 1
ATOM 623 C C . MET A 1 108 ? 16.918 -6.605 26.583 1.00 41.15 2039 MET A C 1
ATOM 624 O O . MET A 1 108 ? 17.205 -5.468 26.224 1.00 40.13 2039 MET A O 1
ATOM 629 N N . VAL A 1 109 ? 15.838 -6.881 27.315 1.00 35.20 2040 VAL A N 1
ATOM 630 C CA . VAL A 1 109 ? 14.897 -5.795 27.697 1.00 36.95 2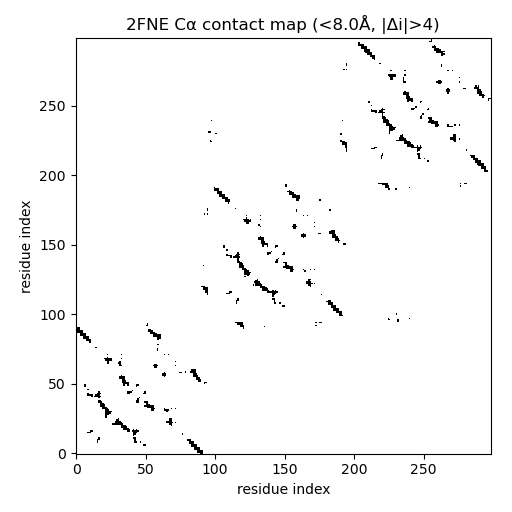040 VAL A CA 1
ATOM 631 C C . VAL A 1 109 ? 14.608 -5.875 29.196 1.00 33.10 2040 VAL A C 1
ATOM 632 O O . VAL A 1 109 ? 14.689 -6.960 29.821 1.00 37.86 2040 VAL A O 1
ATOM 636 N N . LEU A 1 110 ? 14.297 -4.720 29.806 1.00 34.87 2041 LEU A N 1
ATOM 637 C CA . LEU A 1 110 ? 13.795 -4.674 31.165 1.00 33.89 2041 LEU A CA 1
ATOM 638 C C . LEU A 1 110 ? 12.292 -4.446 31.057 1.00 36.56 2041 LEU A C 1
ATOM 639 O O . LEU A 1 110 ? 11.854 -3.450 30.463 1.00 37.84 2041 LEU A O 1
ATOM 644 N N . SER A 1 111 ? 11.513 -5.353 31.630 1.00 35.58 2042 SER A N 1
ATOM 645 C CA . SER A 1 111 ? 10.081 -5.363 31.378 1.00 40.27 2042 SER A CA 1
ATOM 646 C C . SER A 1 111 ? 9.286 -5.340 32.689 1.00 43.40 2042 SER A C 1
ATOM 647 O O . SER A 1 111 ? 9.754 -5.809 33.723 1.00 47.39 2042 SER A O 1
ATOM 650 N N . SER A 1 112 ? 8.108 -4.736 32.668 1.00 42.40 2043 SER A N 1
ATOM 651 C CA . SER A 1 112 ? 7.279 -4.693 33.856 1.00 43.36 2043 SER A CA 1
ATOM 652 C C . SER A 1 112 ? 6.323 -5.842 33.806 1.00 42.20 2043 SER A C 1
ATOM 653 O O . SER A 1 112 ? 6.063 -6.405 32.747 1.00 42.42 2043 SER A O 1
ATOM 656 N N . ASP A 1 113 ? 5.840 -6.186 34.991 1.00 37.25 2044 ASP A N 1
ATOM 657 C CA A ASP A 1 113 ? 4.799 -7.151 35.180 0.50 38.51 2044 ASP A CA 1
ATOM 658 C CA B ASP A 1 113 ? 4.778 -7.162 35.162 0.50 38.43 2044 ASP A CA 1
ATOM 659 C C . ASP A 1 113 ? 3.494 -6.657 34.525 1.00 40.18 2044 ASP A C 1
ATOM 660 O O . ASP A 1 113 ? 2.723 -7.448 33.982 1.00 44.27 2044 ASP A O 1
ATOM 669 N N . GLU A 1 114 ? 3.262 -5.345 34.578 1.00 36.20 2045 GLU A N 1
ATOM 670 C CA . GLU A 1 114 ? 2.004 -4.798 34.052 1.00 37.36 2045 GLU A CA 1
ATOM 671 C C . GLU A 1 114 ? 2.041 -4.634 32.527 1.00 33.84 2045 GLU A C 1
ATOM 672 O O . GLU A 1 114 ? 3.134 -4.494 31.916 1.00 34.45 2045 GLU A O 1
ATOM 678 N N . THR A 1 115 ? 0.855 -4.686 31.912 1.00 33.33 2046 THR A N 1
ATOM 679 C CA . THR A 1 115 ? 0.762 -4.559 30.436 1.00 32.40 2046 THR A CA 1
ATOM 680 C C . THR A 1 115 ? -0.331 -3.538 30.083 1.00 30.29 2046 THR A C 1
ATOM 681 O O . THR A 1 115 ? -1.432 -3.636 30.603 1.00 30.11 2046 THR A O 1
ATOM 685 N N . SER A 1 116 ? -0.002 -2.580 29.203 1.00 33.36 2047 SER A N 1
ATOM 686 C CA . SER A 1 116 ? -0.974 -1.540 28.803 1.00 29.73 2047 SER A CA 1
ATOM 687 C C . SER A 1 116 ? -1.948 -2.167 27.807 1.00 36.21 2047 SER A C 1
ATOM 688 O O . SER A 1 116 ? -1.538 -2.977 26.947 1.00 35.46 2047 SER A O 1
ATOM 691 N N . VAL A 1 117 ? -3.215 -1.796 27.929 1.00 36.76 2048 VAL A N 1
ATOM 692 C CA . VAL A 1 117 ? -4.265 -2.223 27.005 1.00 35.92 2048 VAL A CA 1
ATOM 693 C C . VAL A 1 117 ? -5.090 -0.980 26.600 1.00 43.30 2048 VAL A C 1
ATOM 694 O O . VAL A 1 117 ? -4.902 0.127 27.146 1.00 42.06 2048 VAL A O 1
ATOM 699 N N . LEU B 1 18 ? -15.847 0.126 60.520 1.00 49.75 1949 LEU B N 1
ATOM 700 C CA . LEU B 1 18 ? -17.060 -0.057 59.651 1.00 50.66 1949 LEU B CA 1
ATOM 701 C C . LEU B 1 18 ? -16.807 0.597 58.299 1.00 51.06 1949 LEU B C 1
ATOM 702 O O . LEU B 1 18 ? -16.794 -0.082 57.276 1.00 54.28 1949 LEU B O 1
ATOM 704 N N . TYR B 1 19 ? -16.585 1.910 58.304 1.00 50.27 1950 TYR B N 1
ATOM 705 C CA . TYR B 1 19 ? -16.214 2.639 57.083 1.00 47.90 1950 TYR B CA 1
ATOM 706 C C . TYR B 1 19 ? -14.939 2.043 56.495 1.00 47.27 1950 TYR B C 1
ATOM 707 O O . TYR B 1 19 ? -14.706 2.110 55.276 1.00 44.22 1950 TYR B O 1
ATOM 709 N N . PHE B 1 20 ? -14.124 1.459 57.376 1.00 32.75 1951 PHE B N 1
ATOM 710 C CA . PHE B 1 20 ? -12.838 0.880 56.955 1.00 39.61 1951 PHE B CA 1
ATOM 711 C C . PHE B 1 20 ? -12.978 -0.597 56.439 1.00 38.33 1951 PHE B C 1
ATOM 712 O O . PHE B 1 20 ? -11.921 -1.189 56.093 1.00 47.82 1951 PHE B O 1
ATOM 720 N N . GLN B 1 21 ? -14.297 -1.166 56.372 1.00 46.76 1952 GLN B N 1
ATOM 721 C CA . GLN B 1 21 ? -14.433 -2.523 55.819 1.00 40.87 1952 GLN B CA 1
ATOM 722 C C . GLN B 1 21 ? -14.907 -2.502 54.382 1.00 50.84 1952 GLN B C 1
ATOM 723 O O . GLN B 1 21 ? -15.985 -1.982 54.139 1.00 48.01 1952 GLN B O 1
ATOM 729 N N . SER B 1 22 ? -14.084 -3.080 53.508 1.00 39.03 1953 SER B N 1
ATOM 730 C CA . SER B 1 22 ? -14.341 -3.080 52.103 1.00 44.49 1953 SER B CA 1
ATOM 731 C C . SER B 1 22 ? -15.762 -3.574 51.889 1.00 38.50 1953 SER B C 1
ATOM 732 O O . SER B 1 22 ? -16.162 -4.591 52.443 1.00 43.93 1953 SER B O 1
ATOM 735 N N . MET B 1 23 ? -16.561 -2.790 51.149 1.00 38.16 1954 MET B N 1
ATOM 736 C CA . MET B 1 23 ? -17.833 -3.271 50.649 1.00 39.67 1954 MET B CA 1
ATOM 737 C C . MET B 1 23 ? -17.648 -3.524 49.157 1.00 40.01 1954 MET B C 1
ATOM 738 O O . MET B 1 23 ? -17.440 -2.580 48.389 1.00 37.44 1954 MET B O 1
ATOM 743 N N . PRO B 1 24 ? -17.613 -4.807 48.740 1.00 33.75 1955 PRO B N 1
ATOM 744 C CA . PRO B 1 24 ? -17.417 -5.087 47.300 1.00 33.39 1955 PRO B CA 1
ATOM 745 C C . PRO B 1 24 ? -18.617 -4.625 46.460 1.00 29.85 1955 PRO B C 1
ATOM 746 O O . PRO B 1 24 ? -19.748 -4.586 46.987 1.00 33.97 1955 PRO B O 1
ATOM 750 N N . GLN B 1 25 ? -18.386 -4.354 45.173 1.00 40.32 1956 GLN B N 1
ATOM 751 C CA . GLN B 1 25 ? -19.433 -3.893 44.285 1.00 40.57 1956 GLN B CA 1
ATOM 752 C C . GLN B 1 25 ? -19.154 -4.488 42.930 1.00 42.95 1956 GLN B C 1
ATOM 753 O O . GLN B 1 25 ? -18.001 -4.482 42.515 1.00 41.85 1956 GLN B O 1
ATOM 759 N N . CYS B 1 26 ? -20.187 -4.970 42.237 1.00 38.62 1957 CYS B N 1
ATOM 760 C CA A CYS B 1 26 ? -20.060 -5.345 40.819 0.50 43.74 1957 CYS B CA 1
ATOM 761 C CA B CYS B 1 26 ? -20.052 -5.329 40.823 0.50 44.93 1957 CYS B CA 1
ATOM 762 C C . CYS B 1 26 ? -20.518 -4.183 39.930 1.00 46.03 1957 CYS B C 1
ATOM 763 O O . CYS B 1 26 ? -21.565 -3.570 40.182 1.00 49.42 1957 CYS B O 1
ATOM 768 N N . LYS B 1 27 ? -19.747 -3.883 38.899 1.00 45.97 1958 LYS B N 1
ATOM 769 C CA . LYS B 1 27 ? -20.058 -2.773 37.995 1.00 44.97 1958 LYS B CA 1
ATOM 770 C C . LYS B 1 27 ? -19.831 -3.277 36.585 1.00 43.52 1958 LYS B C 1
ATOM 771 O O . LYS B 1 27 ? -18.985 -4.150 36.342 1.00 44.19 1958 LYS B O 1
ATOM 777 N N . SER B 1 28 ? -20.553 -2.683 35.651 1.00 42.26 1959 SER B N 1
ATOM 778 C CA . SER B 1 28 ? -20.209 -2.810 34.255 1.00 40.33 1959 SER B CA 1
ATOM 779 C C . SER B 1 28 ? -19.803 -1.443 33.758 1.00 40.39 1959 SER B C 1
ATOM 780 O O . SER B 1 28 ? -20.543 -0.469 33.914 1.00 43.09 1959 SER B O 1
ATOM 783 N N . ILE B 1 29 ? -18.640 -1.403 33.151 1.00 40.86 1960 ILE B N 1
ATOM 784 C CA . ILE B 1 29 ? -18.040 -0.160 32.705 1.00 39.88 1960 ILE B CA 1
ATOM 785 C C . ILE B 1 29 ? -17.804 -0.315 31.212 1.00 43.46 1960 ILE B C 1
ATOM 786 O O . ILE B 1 29 ? -17.005 -1.138 30.813 1.00 44.65 1960 ILE B O 1
ATOM 791 N N . THR B 1 30 ? -18.484 0.495 30.393 1.00 41.63 1961 THR B N 1
ATOM 792 C CA . THR B 1 30 ? -18.280 0.399 28.939 1.00 39.86 1961 THR B CA 1
ATOM 793 C C . THR B 1 30 ? -17.250 1.427 28.472 1.00 42.84 1961 THR B C 1
ATOM 794 O O . THR B 1 30 ? -17.389 2.623 28.771 1.00 42.51 1961 THR B O 1
ATOM 798 N N . LEU B 1 31 ? -16.233 0.976 27.743 1.00 38.28 1962 LEU B N 1
ATOM 799 C CA . LEU B 1 31 ? -15.224 1.906 27.162 1.00 42.71 1962 LEU B CA 1
ATOM 800 C C . LEU B 1 31 ? -15.158 1.785 25.657 1.00 41.11 1962 LEU B C 1
ATOM 801 O O . LEU B 1 31 ? -15.351 0.713 25.106 1.00 42.18 1962 LEU B O 1
ATOM 806 N N . GLU B 1 32 ? -14.877 2.898 25.002 1.00 39.33 1963 GLU B N 1
ATOM 807 C CA . GLU B 1 32 ? -14.562 2.897 23.562 1.00 45.59 1963 GLU B CA 1
ATOM 808 C C . GLU B 1 32 ? -13.045 3.123 23.444 1.00 46.95 1963 GLU B C 1
ATOM 809 O O . GLU B 1 32 ? -12.500 4.026 24.089 1.00 44.75 1963 GLU B O 1
ATOM 815 N N . ARG B 1 33 ? -12.340 2.315 22.658 1.00 49.29 1964 ARG B N 1
ATOM 816 C CA . ARG B 1 33 ? -10.886 2.440 22.727 1.00 56.63 1964 ARG B CA 1
ATOM 817 C C . ARG B 1 33 ? -10.419 3.624 21.896 1.00 56.25 1964 ARG B C 1
ATOM 818 O O . ARG B 1 33 ? -10.979 3.890 20.835 1.00 56.05 1964 ARG B O 1
ATOM 826 N N . GLY B 1 34 ? -9.491 4.403 22.450 1.00 56.28 1965 GLY B N 1
ATOM 827 C CA . GLY B 1 34 ? -8.889 5.534 21.719 1.00 54.81 1965 GLY B CA 1
ATOM 828 C C . GLY B 1 34 ? -7.732 5.116 20.810 1.00 59.29 1965 GLY B C 1
ATOM 829 O O . GLY B 1 34 ? -7.528 3.918 20.559 1.00 52.94 1965 GLY B O 1
ATOM 830 N N . PRO B 1 35 ? -6.973 6.103 20.288 1.00 60.91 1966 PRO B N 1
ATOM 831 C CA . PRO B 1 35 ? -5.782 5.765 19.499 1.00 62.93 1966 PRO B CA 1
ATOM 832 C C . PRO B 1 35 ? -4.783 4.958 20.328 1.00 61.73 1966 PRO B C 1
ATOM 833 O O . PRO B 1 35 ? -4.192 4.016 19.813 1.00 62.55 1966 PRO B O 1
ATOM 837 N N . ASP B 1 36 ? -4.632 5.306 21.606 1.00 56.80 1967 ASP B N 1
ATOM 838 C CA . ASP B 1 36 ? -3.775 4.560 22.515 1.00 57.64 1967 ASP B CA 1
ATOM 839 C C . ASP B 1 36 ? -4.490 3.451 23.289 1.00 59.15 1967 ASP B C 1
ATOM 840 O O . ASP B 1 36 ? -4.090 3.144 24.417 1.00 62.12 1967 ASP B O 1
ATOM 845 N N . GLY B 1 37 ? -5.536 2.857 22.705 1.00 50.34 1968 GLY B N 1
ATOM 846 C CA . GLY B 1 37 ? -6.217 1.724 23.362 1.00 46.30 1968 GLY B CA 1
ATOM 847 C C . GLY B 1 37 ? -7.232 2.126 24.428 1.00 45.95 1968 GLY B C 1
ATOM 848 O O . GLY B 1 37 ? -7.825 3.220 24.328 1.00 47.35 1968 GLY B O 1
ATOM 849 N N . LEU B 1 38 ? -7.417 1.268 25.446 1.00 42.90 1969 LEU B N 1
ATOM 850 C CA . LEU B 1 38 ? -8.455 1.478 26.480 1.00 41.75 1969 LEU B CA 1
ATOM 851 C C . LEU B 1 38 ? -7.954 2.410 27.593 1.00 42.76 1969 LEU B C 1
ATOM 852 O O . LEU B 1 38 ? -8.760 2.996 28.337 1.00 41.63 1969 LEU B O 1
ATOM 857 N N . GLY B 1 39 ? -6.626 2.491 27.737 1.00 40.69 1970 GLY B N 1
ATOM 858 C CA . GLY B 1 39 ? -6.031 3.491 28.631 1.00 41.74 1970 GLY B CA 1
ATOM 859 C C . GLY B 1 39 ? -5.792 2.988 30.048 1.00 41.45 1970 GLY B C 1
ATOM 860 O O . GLY B 1 39 ? -5.922 3.751 31.015 1.00 42.93 1970 GLY B O 1
ATOM 861 N N . PHE B 1 40 ? -5.479 1.707 30.190 1.00 41.21 1971 PHE B N 1
ATOM 862 C CA . PHE B 1 40 ? -5.080 1.220 31.504 1.00 41.66 1971 PHE B CA 1
ATOM 863 C C . PHE B 1 40 ? -4.180 0.021 31.340 1.00 41.04 1971 PHE B C 1
ATOM 864 O O . PHE B 1 40 ? -4.005 -0.502 30.217 1.00 41.74 1971 PHE B O 1
ATOM 872 N N . SER B 1 41 ? -3.570 -0.378 32.450 1.00 40.23 1972 SER B N 1
ATOM 873 C CA . SER B 1 41 ? -2.677 -1.523 32.491 1.00 39.30 1972 SER B CA 1
ATOM 874 C C . SER B 1 41 ? -3.265 -2.588 33.420 1.00 42.62 1972 SER B C 1
ATOM 875 O O . SER B 1 41 ? -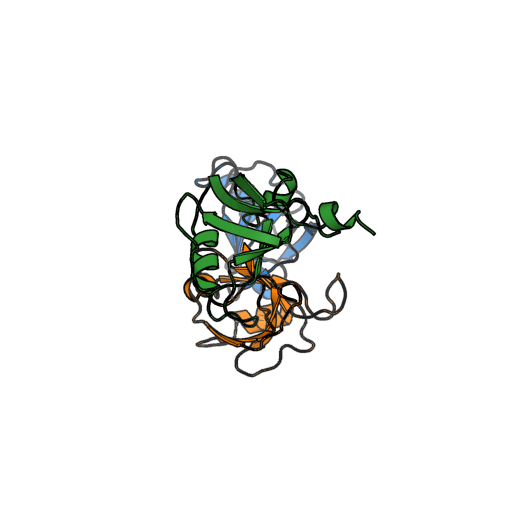3.998 -2.266 34.361 1.00 40.22 1972 SER B O 1
ATOM 878 N N . ILE B 1 42 ? -2.897 -3.840 33.194 1.00 40.88 1973 ILE B N 1
ATOM 879 C CA . ILE B 1 42 ? -3.388 -4.937 34.037 1.00 38.13 1973 ILE B CA 1
ATOM 880 C C . ILE B 1 42 ? -2.203 -5.743 34.577 1.00 41.37 1973 ILE B C 1
ATOM 881 O O . ILE B 1 42 ? -1.114 -5.749 33.994 1.00 39.84 1973 ILE B O 1
ATOM 886 N N . VAL B 1 43 ? -2.432 -6.422 35.693 1.00 38.79 1974 VAL B N 1
ATOM 887 C CA . VAL B 1 43 ? -1.467 -7.357 36.291 1.00 42.32 1974 VAL B CA 1
ATOM 888 C C . VAL B 1 43 ? -2.276 -8.631 36.604 1.00 42.92 1974 VAL B C 1
ATOM 889 O O . VAL B 1 43 ? -3.500 -8.616 36.474 1.00 43.41 1974 VAL B O 1
ATOM 893 N N . GLY B 1 44 ? -1.602 -9.723 36.956 1.00 42.42 1975 GLY B N 1
ATOM 894 C CA . GLY B 1 44 ? -2.259 -10.999 37.285 1.00 44.95 1975 GLY B CA 1
ATOM 895 C C . GLY B 1 44 ? -2.444 -11.947 36.123 1.00 47.62 1975 GLY B C 1
ATOM 896 O O . GLY B 1 44 ? -1.900 -11.724 35.038 1.00 49.69 1975 GLY B O 1
ATOM 897 N N . GLY B 1 45 ? -3.227 -13.001 36.340 1.00 46.60 1976 GLY B N 1
ATOM 898 C CA . GLY B 1 45 ? -3.471 -14.017 35.310 1.00 44.42 1976 GLY B CA 1
ATOM 899 C C . GLY B 1 45 ? -3.207 -15.447 35.761 1.00 46.44 1976 GLY B C 1
ATOM 900 O O . GLY B 1 45 ? -2.551 -15.700 36.795 1.00 44.25 1976 GLY B O 1
ATOM 901 N N . TYR B 1 46 ? -3.734 -16.399 34.986 1.00 46.72 1977 TYR B N 1
ATOM 902 C CA . TYR B 1 46 ? -3.536 -17.808 35.301 1.00 46.00 1977 TYR B CA 1
ATOM 903 C C . TYR B 1 46 ? -2.111 -18.145 34.909 1.00 46.72 1977 TYR B C 1
ATOM 904 O O . TYR B 1 46 ? -1.600 -17.624 33.909 1.00 48.34 1977 TYR B O 1
ATOM 906 N N . GLY B 1 47 ? -1.463 -18.963 35.729 1.00 47.30 1978 GLY B N 1
ATOM 907 C CA . GLY B 1 47 ? -0.076 -19.388 35.485 1.00 45.83 1978 GLY B CA 1
ATOM 908 C C . GLY B 1 47 ? 0.924 -18.245 35.567 1.00 46.09 1978 GLY B C 1
ATOM 909 O O . GLY B 1 47 ? 2.025 -18.350 35.021 1.00 49.19 1978 GLY B O 1
ATOM 910 N N . SER B 1 48 ? 0.523 -17.162 36.242 1.00 44.65 1979 SER B N 1
ATOM 911 C CA . SER B 1 48 ? 1.337 -15.953 36.452 1.00 46.26 1979 SER B CA 1
ATOM 912 C C . SER B 1 48 ? 2.551 -16.340 37.269 1.00 47.93 1979 SER B C 1
ATOM 913 O O . SER B 1 48 ? 2.489 -17.323 38.022 1.00 49.76 1979 SER B O 1
ATOM 916 N N . PRO B 1 49 ? 3.656 -15.561 37.172 1.00 49.14 1980 PRO B N 1
ATOM 917 C CA . PRO B 1 49 ? 4.817 -15.970 37.963 1.00 49.01 1980 PRO B CA 1
ATOM 918 C C . PRO B 1 49 ? 4.531 -15.822 39.464 1.00 49.13 1980 PRO B C 1
ATOM 919 O O . PRO B 1 49 ? 5.120 -16.545 40.280 1.00 52.11 1980 PRO B O 1
ATOM 923 N N . HIS B 1 50 ? 3.615 -14.915 39.807 1.00 49.82 1981 HIS B N 1
ATOM 924 C CA . HIS B 1 50 ? 3.215 -14.711 41.205 1.00 53.52 1981 HIS B CA 1
ATOM 925 C C . HIS B 1 50 ? 1.974 -15.534 41.625 1.00 53.31 1981 HIS B C 1
ATOM 926 O O . HIS B 1 50 ? 1.226 -15.122 42.516 1.00 54.63 1981 HIS B O 1
ATOM 928 N N . GLY B 1 51 ? 1.789 -16.703 40.999 1.00 52.49 1982 GLY B N 1
ATOM 929 C CA . GLY B 1 51 ? 0.694 -17.638 41.334 1.00 51.48 1982 GLY B CA 1
ATOM 930 C C . GLY B 1 51 ? -0.527 -17.410 40.454 1.00 49.23 1982 GLY B C 1
ATOM 931 O O . GLY B 1 51 ? -0.630 -16.370 39.818 1.00 50.15 1982 GLY B O 1
ATOM 932 N N . ASP B 1 52 ? -1.451 -18.376 40.407 1.00 48.04 1983 ASP B N 1
ATOM 933 C CA . ASP B 1 52 ? -2.637 -18.249 39.530 1.00 47.04 1983 ASP B CA 1
ATOM 934 C C . ASP B 1 52 ? -3.643 -17.253 40.080 1.00 47.29 1983 ASP B C 1
ATOM 935 O O . ASP B 1 52 ? -4.487 -17.607 40.901 1.00 50.81 1983 ASP B O 1
ATOM 940 N N . LEU B 1 53 ? -3.586 -16.015 39.623 1.00 46.70 1984 LEU B N 1
ATOM 941 C CA . LEU B 1 53 ? -4.491 -15.030 40.176 1.00 46.87 1984 LEU B CA 1
ATOM 942 C C . LEU B 1 53 ? -5.351 -14.328 39.125 1.00 46.47 1984 LEU B C 1
ATOM 943 O O . LEU B 1 53 ? -5.145 -14.521 37.930 1.00 47.56 1984 LEU B O 1
ATOM 948 N N . PRO B 1 54 ? -6.384 -13.599 39.581 1.00 47.34 1985 PRO B N 1
ATOM 949 C CA . PRO B 1 54 ? -7.270 -12.790 38.776 1.00 45.59 1985 PRO B CA 1
ATOM 950 C C . PRO B 1 54 ? -6.555 -11.673 38.026 1.00 47.00 1985 PRO B C 1
ATOM 951 O O . PRO B 1 54 ? -5.423 -11.313 38.369 1.00 44.69 1985 PRO B O 1
ATOM 955 N N . ILE B 1 55 ? -7.257 -11.140 37.035 1.00 45.19 1986 ILE B N 1
ATOM 956 C CA . ILE B 1 55 ? -6.826 -9.972 36.273 1.00 39.76 1986 ILE B CA 1
ATOM 957 C C . ILE B 1 55 ? -7.249 -8.672 36.997 1.00 45.65 1986 ILE B C 1
ATOM 958 O O . ILE B 1 55 ? -8.441 -8.425 37.216 1.00 44.04 1986 ILE B O 1
ATOM 963 N N . TYR B 1 56 ? -6.257 -7.854 37.369 1.00 39.09 1987 TYR B N 1
ATOM 964 C CA . TYR B 1 56 ? -6.485 -6.633 38.110 1.00 40.94 1987 TYR B CA 1
ATOM 965 C C . TYR B 1 56 ? -6.023 -5.450 37.309 1.00 42.68 1987 TYR B C 1
ATOM 966 O O . TYR B 1 56 ? -5.030 -5.525 36.577 1.00 43.22 1987 TYR B O 1
ATOM 975 N N . VAL B 1 57 ? -6.761 -4.363 37.449 1.00 41.43 1988 VAL B N 1
ATOM 976 C CA . VAL B 1 57 ? -6.367 -3.082 36.900 1.00 41.95 1988 VAL B CA 1
ATOM 977 C C . VAL B 1 57 ? -5.225 -2.563 37.796 1.00 42.24 1988 VAL B C 1
ATOM 978 O O . VAL B 1 57 ? -5.372 -2.491 39.031 1.00 44.48 1988 VAL B O 1
ATOM 982 N N . LYS B 1 58 ? -4.104 -2.199 37.185 1.00 42.75 1989 LYS B N 1
ATOM 983 C CA . LYS B 1 58 ? -3.008 -1.544 37.944 1.00 42.15 1989 LYS B CA 1
ATOM 984 C C . LYS B 1 58 ? -3.017 -0.012 37.806 1.00 46.79 1989 LYS B C 1
ATOM 985 O O . LYS B 1 58 ? -3.262 0.699 38.783 1.00 47.50 1989 LYS B O 1
ATOM 991 N N . THR B 1 59 ? -2.769 0.514 36.611 1.00 39.04 1990 THR B N 1
ATOM 992 C CA . THR B 1 59 ? -2.755 1.962 36.446 1.00 44.13 1990 THR B CA 1
ATOM 993 C C . THR B 1 59 ? -3.774 2.399 35.423 1.00 42.40 1990 THR B C 1
ATOM 994 O O . THR B 1 59 ? -3.919 1.746 34.409 1.00 44.83 1990 THR B O 1
ATOM 998 N N . VAL B 1 60 ? -4.473 3.492 35.712 1.00 42.09 1991 VAL B N 1
ATOM 999 C CA . VAL B 1 60 ? -5.433 4.062 34.768 1.00 41.11 1991 VAL B CA 1
ATOM 1000 C C . VAL B 1 60 ? -4.733 5.322 34.317 1.00 46.65 1991 VAL B C 1
ATOM 1001 O O . VAL B 1 60 ? -4.450 6.218 35.129 1.00 45.42 1991 VAL B O 1
ATOM 1005 N N . PHE B 1 61 ? -4.390 5.366 33.032 1.00 42.53 1992 PHE B N 1
ATOM 1006 C CA . PHE B 1 61 ? -3.546 6.441 32.536 1.00 42.95 1992 PHE B CA 1
ATOM 1007 C C . PHE B 1 61 ? -4.266 7.770 32.411 1.00 46.32 1992 PHE B C 1
ATOM 1008 O O . PHE B 1 61 ? -5.421 7.837 31.998 1.00 45.37 1992 PHE B O 1
ATOM 1016 N N . ALA B 1 62 ? -3.571 8.843 32.745 1.00 43.38 1993 ALA B N 1
ATOM 1017 C CA . ALA B 1 62 ? -4.186 10.148 32.597 1.00 42.47 1993 ALA B CA 1
ATOM 1018 C C . ALA B 1 62 ? -4.495 10.390 31.099 1.00 45.50 1993 ALA B C 1
ATOM 1019 O O . ALA B 1 62 ? -3.708 10.013 30.217 1.00 49.90 1993 ALA B O 1
ATOM 1021 N N . LYS B 1 63 ? -5.651 10.982 30.808 1.00 50.61 1994 LYS B N 1
ATOM 1022 C CA . LYS B 1 63 ? -6.062 11.328 29.419 1.00 54.16 1994 LYS B CA 1
ATOM 1023 C C . LYS B 1 63 ? -6.594 10.203 28.496 1.00 55.84 1994 LYS B C 1
ATOM 1024 O O . LYS B 1 63 ? -7.150 10.503 27.434 1.00 59.73 1994 LYS B O 1
ATOM 1026 N N . GLY B 1 64 ? -6.437 8.937 28.880 1.00 48.11 1995 GLY B N 1
ATOM 1027 C CA . GLY B 1 64 ? -6.970 7.823 28.075 1.00 48.75 1995 GLY B CA 1
ATOM 1028 C C . GLY B 1 64 ? -8.468 7.579 28.282 1.00 46.42 1995 GLY B C 1
ATOM 1029 O O . GLY B 1 64 ? -9.099 8.279 29.075 1.00 46.36 1995 GLY B O 1
ATOM 1030 N N . ALA B 1 65 ? -9.027 6.579 27.588 1.00 44.07 1996 ALA B N 1
ATOM 1031 C CA . ALA B 1 65 ? -10.470 6.328 27.594 1.00 45.19 1996 ALA B CA 1
ATOM 1032 C C . ALA B 1 65 ? -10.962 5.993 29.015 1.00 43.60 1996 ALA B C 1
ATOM 1033 O O . ALA B 1 65 ? -11.987 6.516 29.473 1.00 41.26 1996 ALA B O 1
ATOM 1035 N N . ALA B 1 66 ? -10.229 5.121 29.701 1.00 38.84 1997 ALA B N 1
ATOM 1036 C CA . ALA B 1 66 ? -10.655 4.649 31.035 1.00 41.79 1997 ALA B CA 1
ATOM 1037 C C . ALA B 1 66 ? -10.721 5.820 32.019 1.00 41.97 1997 ALA B C 1
ATOM 1038 O O . ALA B 1 66 ? -11.630 5.918 32.879 1.00 46.97 1997 ALA B O 1
ATOM 1040 N N . SER B 1 67 ? -9.715 6.690 31.920 1.00 45.49 1998 SER B N 1
ATOM 1041 C CA . SER B 1 67 ? -9.643 7.866 32.783 1.00 45.47 1998 SER B CA 1
ATOM 1042 C C . SER B 1 67 ? -10.781 8.840 32.478 1.00 44.44 1998 SER B C 1
ATOM 1043 O O . SER B 1 67 ? -11.424 9.346 33.390 1.00 50.17 1998 SER B O 1
ATOM 1046 N N . GLU B 1 68 ? -11.028 9.100 31.196 1.00 46.63 1999 GLU B N 1
ATOM 1047 C CA . GLU B 1 68 ? -12.057 10.060 30.825 1.00 45.61 1999 GLU B CA 1
ATOM 1048 C C . GLU B 1 68 ? -13.405 9.569 31.288 1.00 46.03 1999 GLU B C 1
ATOM 1049 O O . GLU B 1 68 ? -14.264 10.370 31.690 1.00 44.95 1999 GLU B O 1
ATOM 1055 N N . ASP B 1 69 ? -13.599 8.251 31.242 1.00 44.09 2000 ASP B N 1
ATOM 1056 C CA . ASP B 1 69 ? -14.852 7.667 31.735 1.00 45.23 2000 ASP B CA 1
ATOM 1057 C C . ASP B 1 69 ? -15.033 7.841 33.258 1.00 43.12 2000 ASP B C 1
ATOM 1058 O O . ASP B 1 69 ? -16.163 8.086 33.757 1.00 43.51 2000 ASP B O 1
ATOM 1063 N N . GLY B 1 70 ? -13.927 7.702 33.976 1.00 44.92 2001 GLY B N 1
ATOM 1064 C CA . GLY B 1 70 ? -13.837 8.044 35.390 1.00 41.43 2001 GLY B CA 1
ATOM 1065 C C . GLY B 1 70 ? -14.207 6.948 36.389 1.00 46.96 2001 GLY B C 1
ATOM 1066 O O . GLY B 1 70 ? -14.066 7.153 37.590 1.00 51.70 2001 GLY B O 1
ATOM 1067 N N . ARG B 1 71 ? -14.657 5.783 35.937 1.00 40.02 2002 ARG B N 1
ATOM 1068 C CA . ARG B 1 71 ? -15.081 4.730 36.886 1.00 38.73 2002 ARG B CA 1
ATOM 1069 C C . ARG B 1 71 ? -13.990 3.714 37.250 1.00 40.43 2002 ARG B C 1
ATOM 1070 O O . ARG B 1 71 ? -13.803 3.395 38.403 1.00 41.09 2002 ARG B O 1
ATOM 1078 N N . LEU B 1 72 ? -13.264 3.209 36.256 1.00 37.04 2003 LEU B N 1
ATOM 1079 C CA . LEU B 1 72 ? -12.317 2.123 36.459 1.00 38.66 2003 LEU B CA 1
ATOM 1080 C C . LEU B 1 72 ? -11.168 2.621 37.309 1.00 36.79 2003 LEU B C 1
ATOM 1081 O O . LEU B 1 72 ? -10.723 3.772 37.139 1.00 40.03 2003 LEU B O 1
ATOM 1086 N N . LYS B 1 73 ? -10.665 1.773 38.185 1.00 39.00 2004 LYS B N 1
ATOM 1087 C CA . LYS B 1 73 ? -9.593 2.245 39.099 1.00 38.96 2004 LYS B CA 1
ATOM 1088 C C . LYS B 1 73 ? -8.675 1.106 39.520 1.00 39.24 2004 LYS B C 1
ATOM 1089 O O . LYS B 1 73 ? -9.012 -0.068 39.384 1.00 38.24 2004 LYS B O 1
ATOM 1095 N N . ARG B 1 74 ? -7.481 1.467 39.984 1.00 39.96 2005 ARG B N 1
ATOM 1096 C CA . ARG B 1 74 ? -6.518 0.503 40.525 1.00 36.64 2005 ARG B CA 1
ATOM 1097 C C . ARG B 1 74 ? -7.164 -0.456 41.505 1.00 39.40 2005 ARG B C 1
ATOM 1098 O O . ARG B 1 74 ? -7.887 -0.041 42.422 1.00 39.28 2005 ARG B O 1
ATOM 1106 N N . GLY B 1 75 ? -6.891 -1.738 41.329 1.00 41.46 2006 GLY B N 1
ATOM 1107 C CA . GLY B 1 75 ? -7.442 -2.758 42.196 1.00 42.09 2006 GLY B CA 1
ATOM 1108 C C . GLY B 1 75 ? -8.702 -3.454 41.696 1.00 41.00 2006 GLY B C 1
ATOM 1109 O O . GLY B 1 75 ? -9.063 -4.485 42.250 1.00 41.45 2006 GLY B O 1
ATOM 1110 N N . ASP B 1 76 ? -9.383 -2.896 40.690 1.00 40.56 2007 ASP B N 1
ATOM 1111 C CA . ASP B 1 76 ? -10.614 -3.515 40.161 1.00 40.41 2007 ASP B CA 1
ATOM 1112 C C . ASP B 1 76 ? -10.272 -4.832 39.516 1.00 41.90 2007 ASP B C 1
ATOM 1113 O O . ASP B 1 76 ? -9.274 -4.929 38.798 1.00 41.35 2007 ASP B O 1
ATOM 1118 N N . GLN B 1 77 ? -11.081 -5.848 39.764 1.00 38.98 2008 GLN B N 1
ATOM 1119 C CA . GLN B 1 77 ? -10.808 -7.158 39.217 1.00 39.89 2008 GLN B CA 1
ATOM 1120 C C . GLN B 1 77 ? -11.713 -7.323 37.987 1.00 42.44 2008 GLN B C 1
ATOM 1121 O O . GLN B 1 77 ? -12.946 -7.175 38.086 1.00 40.87 2008 GLN B O 1
ATOM 1127 N N . ILE B 1 78 ? -11.122 -7.655 36.844 1.00 40.97 2009 ILE B N 1
ATOM 1128 C CA . ILE B 1 78 ? -11.919 -7.772 35.639 1.00 40.39 2009 ILE B CA 1
ATOM 1129 C C . ILE B 1 78 ? -12.435 -9.198 35.554 1.00 38.34 2009 ILE B C 1
ATOM 1130 O O . ILE B 1 78 ? -11.660 -10.152 35.365 1.00 41.50 2009 ILE B O 1
ATOM 1135 N N . ILE B 1 79 ? -13.744 -9.320 35.683 1.00 36.37 2010 ILE B N 1
ATOM 1136 C CA . ILE B 1 79 ? -14.448 -10.610 35.685 1.00 40.80 2010 ILE B CA 1
ATOM 1137 C C . ILE B 1 79 ? -14.785 -11.059 34.259 1.00 38.49 2010 ILE B C 1
ATOM 1138 O O . ILE B 1 79 ? -14.781 -12.254 33.955 1.00 37.22 2010 ILE B O 1
ATOM 1143 N N . ALA B 1 80 ? -15.188 -10.115 33.416 1.00 39.38 2011 ALA B N 1
ATOM 1144 C CA . ALA B 1 80 ? -15.643 -10.483 32.043 1.00 37.50 2011 ALA B CA 1
ATOM 1145 C C . ALA B 1 80 ? -15.446 -9.303 31.113 1.00 36.37 2011 ALA B C 1
ATOM 1146 O O . ALA B 1 80 ? -15.371 -8.146 31.557 1.00 41.09 2011 ALA B O 1
ATOM 1148 N N . VAL B 1 81 ? -15.401 -9.605 29.807 1.00 39.85 2012 VAL B N 1
ATOM 1149 C CA . VAL B 1 81 ? -15.217 -8.580 28.758 1.00 40.22 2012 VAL B CA 1
ATOM 1150 C C . VAL B 1 81 ? -16.320 -8.835 27.726 1.00 41.15 2012 VAL B C 1
ATOM 1151 O O . VAL B 1 81 ? -16.394 -9.925 27.174 1.00 44.80 2012 VAL B O 1
ATOM 1155 N N . ASN B 1 82 ? -17.235 -7.876 27.535 1.00 39.91 2013 ASN B N 1
ATOM 1156 C CA . ASN B 1 82 ? -18.452 -8.105 26.753 1.00 40.51 2013 ASN B CA 1
ATOM 1157 C C . ASN B 1 82 ? -19.173 -9.410 27.107 1.00 47.36 2013 ASN B C 1
ATOM 1158 O O . ASN B 1 82 ? -19.512 -10.188 26.212 1.00 45.97 2013 ASN B O 1
ATOM 1163 N N . GLY B 1 83 ? -19.407 -9.618 28.417 1.00 40.06 2014 GLY B N 1
ATOM 1164 C CA . GLY B 1 83 ? -20.252 -10.697 28.924 1.00 43.33 2014 GLY B CA 1
ATOM 1165 C C . GLY B 1 83 ? -19.546 -12.021 29.038 1.00 40.35 2014 GLY B C 1
ATOM 1166 O O . GLY B 1 83 ? -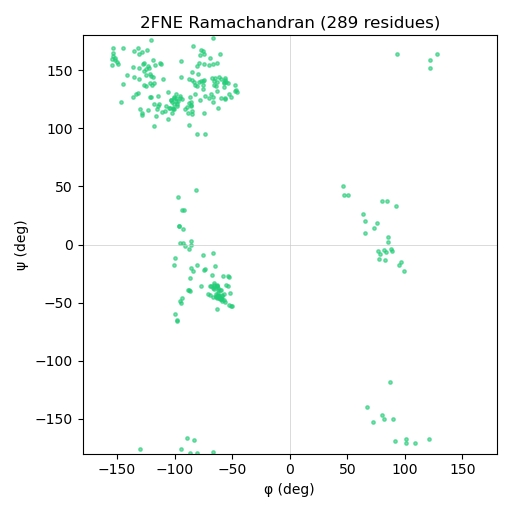20.088 -12.944 29.636 1.00 42.66 2014 GLY B O 1
ATOM 1167 N N . GLN B 1 84 ? -18.376 -12.116 28.418 1.00 40.33 2015 GLN B N 1
ATOM 1168 C CA . GLN B 1 84 ? -17.559 -13.332 28.399 1.00 43.02 2015 GLN B CA 1
ATOM 1169 C C . GLN B 1 84 ? -16.490 -13.417 29.502 1.00 43.62 2015 GLN B C 1
ATOM 1170 O O . GLN B 1 84 ? -15.619 -12.564 29.611 1.00 43.01 2015 GLN B O 1
ATOM 1176 N N . SER B 1 85 ? -16.524 -14.505 30.268 1.00 41.23 2016 SER B N 1
ATOM 1177 C CA . SER B 1 85 ? -15.645 -14.659 31.438 1.00 41.77 2016 SER B CA 1
ATOM 1178 C C . SER B 1 85 ? -14.171 -14.562 31.150 1.00 42.53 2016 SER B C 1
ATOM 1179 O O . SER B 1 85 ? -13.711 -15.064 30.113 1.00 47.49 2016 SER B O 1
ATOM 1182 N N . LEU B 1 86 ? -13.438 -13.894 32.056 1.00 42.11 2017 LEU B N 1
ATOM 1183 C CA . LEU B 1 86 ? -11.975 -13.974 32.109 1.00 44.03 2017 LEU B CA 1
ATOM 1184 C C . LEU B 1 86 ? -11.448 -15.068 33.004 1.00 50.10 2017 LEU B C 1
ATOM 1185 O O . LEU B 1 86 ? -10.236 -15.237 33.097 1.00 51.13 2017 LEU B O 1
ATOM 1190 N N . GLU B 1 87 ? -12.340 -15.808 33.662 1.00 47.25 2018 GLU B N 1
ATOM 1191 C CA . GLU B 1 87 ? -11.923 -16.863 34.580 1.00 46.38 2018 GLU B CA 1
ATOM 1192 C C . GLU B 1 87 ? -11.028 -17.851 33.876 1.00 44.84 2018 GLU B C 1
ATOM 1193 O O . GLU B 1 87 ? -11.388 -18.421 32.829 1.00 47.37 2018 GLU B O 1
ATOM 1199 N N . GLY B 1 88 ? -9.848 -18.045 34.455 1.00 48.38 2019 GLY B N 1
ATOM 1200 C CA . GLY B 1 88 ? -8.902 -19.055 33.972 1.00 48.85 2019 GLY B CA 1
ATOM 1201 C C . GLY B 1 88 ? -7.998 -18.587 32.843 1.00 46.85 2019 GLY B C 1
ATOM 1202 O O . GLY B 1 88 ? -7.248 -19.391 32.289 1.00 48.19 2019 GLY B O 1
ATOM 1203 N N . VAL B 1 89 ? -8.062 -17.295 32.503 1.00 48.58 2020 VAL B N 1
ATOM 1204 C CA . VAL B 1 89 ? -7.197 -16.751 31.460 1.00 47.04 2020 VAL B CA 1
ATOM 1205 C C . VAL B 1 89 ? -5.793 -16.459 31.978 1.00 47.28 2020 VAL B C 1
ATOM 1206 O O . VAL B 1 89 ? -5.599 -16.116 33.161 1.00 46.58 2020 VAL B O 1
ATOM 1210 N N . THR B 1 90 ? -4.810 -16.638 31.091 1.00 45.60 2021 THR B N 1
ATOM 1211 C CA . THR B 1 90 ? -3.452 -16.232 31.386 1.00 43.09 2021 THR B CA 1
ATOM 1212 C C . THR B 1 90 ? -3.364 -14.708 31.234 1.00 39.54 2021 THR B C 1
ATOM 1213 O O . THR B 1 90 ? -4.270 -14.065 30.677 1.00 47.03 2021 THR B O 1
ATOM 1217 N N . HIS B 1 91 ? -2.272 -14.130 31.720 1.00 42.26 2022 HIS B N 1
ATOM 1218 C CA . HIS B 1 91 ? -2.018 -12.712 31.527 1.00 40.78 2022 HIS B CA 1
ATOM 1219 C C . HIS B 1 91 ? -2.119 -12.372 30.029 1.00 42.50 2022 HIS B C 1
ATOM 1220 O O . HIS B 1 91 ? -2.834 -11.466 29.652 1.00 39.11 2022 HIS B O 1
ATOM 1227 N N . GLU B 1 92 ? -1.397 -13.124 29.196 1.00 41.35 2023 GLU B N 1
ATOM 1228 C CA . GLU B 1 92 ? -1.345 -12.907 27.756 1.00 43.61 2023 GLU B CA 1
ATOM 1229 C C . GLU B 1 92 ? -2.711 -13.003 27.085 1.00 43.19 2023 GLU B C 1
ATOM 1230 O O . GLU B 1 92 ? -3.036 -12.183 26.214 1.00 46.55 2023 GLU B O 1
ATOM 1236 N N . GLU B 1 93 ? -3.493 -14.006 27.483 1.00 45.57 2024 GLU B N 1
ATOM 1237 C CA . GLU B 1 93 ? -4.848 -14.184 26.941 1.00 44.62 2024 GLU B CA 1
ATOM 1238 C C . GLU B 1 93 ? -5.721 -13.009 27.312 1.00 40.13 2024 GLU B C 1
ATOM 1239 O O . GLU B 1 93 ? -6.453 -12.497 26.468 1.00 47.72 2024 GLU B O 1
ATOM 1245 N N . ALA B 1 94 ? -5.631 -12.540 28.558 1.00 41.92 2025 ALA B N 1
ATOM 1246 C CA . ALA B 1 94 ? -6.421 -11.371 28.958 1.00 40.31 2025 ALA B CA 1
ATOM 1247 C C . ALA B 1 94 ? -6.047 -10.181 28.097 1.00 42.13 2025 ALA B C 1
ATOM 1248 O O . ALA B 1 94 ? -6.910 -9.489 27.562 1.00 38.69 2025 ALA B O 1
ATOM 1250 N N . VAL B 1 95 ? -4.748 -9.960 27.926 1.00 43.60 2026 VAL B N 1
ATOM 1251 C CA . VAL B 1 95 ? -4.290 -8.865 27.074 1.00 37.86 2026 VAL B CA 1
ATOM 1252 C C . VAL B 1 95 ? -4.847 -8.957 25.645 1.00 39.63 2026 VAL B C 1
ATOM 1253 O O . VAL B 1 95 ? -5.403 -7.971 25.109 1.00 46.59 2026 VAL B O 1
ATOM 1257 N N . ALA B 1 96 ? -4.711 -10.132 25.051 1.00 43.58 2027 ALA B N 1
ATOM 1258 C CA . ALA B 1 96 ? -5.228 -10.398 23.703 1.00 43.89 2027 ALA B CA 1
ATOM 1259 C C . ALA B 1 96 ? -6.732 -10.123 23.637 1.00 47.51 2027 ALA B C 1
ATOM 1260 O O . ALA B 1 96 ? -7.178 -9.476 22.684 1.00 46.02 2027 ALA B O 1
ATOM 1262 N N . ILE B 1 97 ? -7.486 -10.549 24.668 1.00 46.22 2028 ILE B N 1
ATOM 1263 C CA . ILE B 1 97 ? -8.956 -10.336 24.711 1.00 43.79 2028 ILE B CA 1
ATOM 1264 C C . ILE B 1 97 ? -9.275 -8.862 24.740 1.00 51.24 2028 ILE B C 1
ATOM 1265 O O . ILE B 1 97 ? -9.987 -8.371 23.868 1.00 49.49 2028 ILE B O 1
ATOM 1270 N N . LEU B 1 98 ? -8.704 -8.151 25.719 1.00 47.07 2029 LEU B N 1
ATOM 1271 C CA . LEU B 1 98 ? -8.826 -6.712 25.808 1.00 48.60 2029 LEU B CA 1
ATOM 1272 C C . LEU B 1 98 ? -8.379 -5.923 24.573 1.00 50.04 2029 LEU B C 1
ATOM 1273 O O . LEU B 1 98 ? -8.954 -4.866 24.262 1.00 53.32 2029 LEU B O 1
ATOM 1278 N N . LYS B 1 99 ? -7.354 -6.391 23.872 1.00 50.17 2030 LYS B N 1
ATOM 1279 C CA . LYS B 1 99 ? -6.869 -5.621 22.709 1.00 48.57 2030 LYS B CA 1
ATOM 1280 C C . LYS B 1 99 ? -7.616 -5.934 21.407 1.00 50.79 2030 LYS B C 1
ATOM 1281 O O . LYS B 1 99 ? -7.728 -5.069 20.537 1.00 53.19 2030 LYS B O 1
ATOM 1287 N N . ARG B 1 100 ? -8.125 -7.154 21.293 1.00 48.04 2031 ARG B N 1
ATOM 1288 C CA . ARG B 1 100 ? -8.763 -7.619 20.062 1.00 54.62 2031 ARG B CA 1
ATOM 1289 C C . ARG B 1 100 ? -10.293 -7.580 20.046 1.00 55.35 2031 ARG B C 1
ATOM 1290 O O . ARG B 1 100 ? -10.877 -7.788 18.981 1.00 56.12 2031 ARG B O 1
ATOM 1298 N N . THR B 1 101 ? -10.960 -7.361 21.183 1.00 52.36 2032 THR B N 1
ATOM 1299 C CA . THR B 1 101 ? -12.424 -7.350 21.108 1.00 55.12 2032 THR B CA 1
ATOM 1300 C C . THR B 1 101 ? -12.877 -6.127 20.334 1.00 54.49 2032 THR B C 1
ATOM 1301 O O . THR B 1 101 ? -12.441 -5.000 20.599 1.00 54.43 2032 THR B O 1
ATOM 1305 N N . LYS B 1 102 ? -13.739 -6.374 19.357 1.00 53.96 2033 LYS B N 1
ATOM 1306 C CA . LYS B 1 102 ? -14.143 -5.342 18.398 1.00 54.40 2033 LYS B CA 1
ATOM 1307 C C . LYS B 1 102 ? -15.282 -4.518 18.965 1.00 52.38 2033 LYS B C 1
ATOM 1308 O O . LYS B 1 102 ? -16.108 -5.040 19.724 1.00 51.19 2033 LYS B O 1
ATOM 1310 N N . GLY B 1 103 ? -15.313 -3.243 18.581 1.00 46.71 2034 GLY B N 1
ATOM 1311 C CA . GLY B 1 103 ? -16.356 -2.295 18.977 1.00 46.53 2034 GLY B CA 1
ATOM 1312 C C . GLY B 1 103 ? -16.079 -1.767 20.378 1.00 48.09 2034 GLY B C 1
ATOM 1313 O O . GLY B 1 103 ? -14.919 -1.616 20.787 1.00 48.81 2034 GLY B O 1
ATOM 1314 N N . THR B 1 104 ? -17.148 -1.498 21.113 1.00 38.95 2035 THR B N 1
ATOM 1315 C CA A THR B 1 104 ? -17.101 -1.073 22.505 0.50 41.29 2035 THR B CA 1
ATOM 1316 C CA B THR B 1 104 ? -16.983 -1.054 22.500 0.50 38.60 2035 THR B CA 1
ATOM 1317 C C . THR B 1 104 ? -16.663 -2.248 23.391 1.00 41.95 2035 THR B C 1
ATOM 1318 O O . THR B 1 104 ? -16.996 -3.427 23.101 1.00 41.56 2035 THR B O 1
ATOM 1325 N N . VAL B 1 105 ? -15.963 -1.948 24.464 1.00 40.55 2036 VAL B N 1
ATOM 1326 C CA . VAL B 1 105 ? -15.530 -2.984 25.387 1.00 39.86 2036 VAL B CA 1
ATOM 1327 C C . VAL B 1 105 ? -16.244 -2.735 26.717 1.00 43.23 2036 VAL B C 1
ATOM 1328 O O . VAL B 1 105 ? -16.059 -1.686 27.324 1.00 44.74 2036 VAL B O 1
ATOM 1332 N N . THR B 1 106 ? -17.080 -3.687 27.135 1.00 37.72 2037 THR B N 1
ATOM 1333 C CA . THR B 1 106 ? -17.763 -3.627 28.421 1.00 37.36 2037 THR B CA 1
ATOM 1334 C C . THR B 1 106 ? -17.048 -4.541 29.415 1.00 40.83 2037 THR B C 1
ATOM 1335 O O . THR B 1 106 ? -17.009 -5.774 29.255 1.00 38.47 2037 THR B O 1
ATOM 1339 N N . LEU B 1 107 ? -16.513 -3.912 30.452 1.00 41.08 2038 LEU B N 1
ATOM 1340 C CA . LEU B 1 107 ? -15.770 -4.635 31.489 1.00 40.35 2038 LEU B CA 1
ATOM 1341 C C . LEU B 1 107 ? -16.704 -4.886 32.662 1.00 43.07 2038 LEU B C 1
ATOM 1342 O O . LEU B 1 107 ? -17.281 -3.925 33.242 1.00 41.97 2038 LEU B O 1
ATOM 1347 N N . MET B 1 108 ? -16.934 -6.162 32.975 1.00 37.18 2039 MET B N 1
ATOM 1348 C CA . MET B 1 108 ? -17.616 -6.535 34.219 1.00 37.92 2039 MET B CA 1
ATOM 1349 C C . MET B 1 108 ? -16.530 -6.596 35.300 1.00 41.25 2039 MET B C 1
ATOM 1350 O O . MET B 1 108 ? -15.553 -7.318 35.168 1.00 36.72 2039 MET B O 1
ATOM 1355 N N . VAL B 1 109 ? -16.686 -5.819 36.366 1.00 37.26 2040 VAL B N 1
ATOM 1356 C CA . VAL B 1 109 ? -15.587 -5.639 37.271 1.00 39.71 2040 VAL B CA 1
ATOM 1357 C C . VAL B 1 109 ? -16.065 -5.871 38.713 1.00 38.18 2040 VAL B C 1
ATOM 1358 O O . VAL B 1 109 ? -17.216 -5.567 39.010 1.00 39.03 2040 VAL B O 1
ATOM 1362 N N . LEU B 1 110 ? -15.213 -6.488 39.548 1.00 39.75 2041 LEU B N 1
ATOM 1363 C CA . LEU B 1 110 ? -15.429 -6.497 41.009 1.00 38.46 2041 LEU B CA 1
ATOM 1364 C C . LEU B 1 110 ? -14.559 -5.373 41.526 1.00 38.49 2041 LEU B C 1
ATOM 1365 O O . LEU B 1 110 ? -13.322 -5.369 41.314 1.00 38.49 2041 LEU B O 1
ATOM 1370 N N . SER B 1 111 ? -15.209 -4.450 42.229 1.00 40.18 2042 SER B N 1
ATOM 1371 C CA . SER B 1 111 ? -14.577 -3.233 42.678 1.00 39.90 2042 SER B CA 1
ATOM 1372 C C . SER B 1 111 ? -14.891 -3.100 44.165 1.00 41.18 2042 SER B C 1
ATOM 1373 O O . SER B 1 111 ? -15.483 -3.988 44.779 1.00 43.26 2042 SER B O 1
ATOM 1376 N N . SER B 1 112 ? -14.467 -2.000 44.747 1.00 41.15 2043 SER B N 1
ATOM 1377 C CA . SER B 1 112 ? -14.750 -1.767 46.151 1.00 42.56 2043 SER B CA 1
ATOM 1378 C C . SER B 1 112 ? -14.967 -0.285 46.310 1.00 40.32 2043 SER B C 1
ATOM 1379 O O . SER B 1 112 ? -14.662 0.479 45.401 1.00 40.61 2043 SER B O 1
ATOM 1382 N N . ASP B 1 113 ? -15.452 0.100 47.483 1.00 38.72 2044 ASP B N 1
ATOM 1383 C CA . ASP B 1 113 ? -15.797 1.471 47.792 1.00 39.50 2044 ASP B CA 1
ATOM 1384 C C . ASP B 1 113 ? -14.555 2.353 48.056 1.00 41.74 2044 ASP B C 1
ATOM 1385 O O . ASP B 1 113 ? -14.678 3.555 48.206 1.00 47.57 2044 ASP B O 1
ATOM 1390 N N . GLU B 1 114 ? -13.384 1.741 48.156 1.00 36.76 2045 GLU B N 1
ATOM 1391 C CA . GLU B 1 114 ? -12.161 2.442 48.538 1.00 36.63 2045 GLU B CA 1
ATOM 1392 C C . GLU B 1 114 ? -11.458 2.842 47.244 1.00 32.77 2045 GLU B C 1
ATOM 1393 O O . GLU B 1 114 ? -11.526 2.108 46.245 1.00 33.28 2045 GLU B O 1
ATOM 1399 N N . THR B 1 115 ? -10.809 4.003 47.236 1.00 33.23 2046 THR B N 1
ATOM 1400 C CA . THR B 1 115 ? -10.123 4.449 46.013 1.00 31.08 2046 THR B CA 1
ATOM 1401 C C . THR B 1 115 ? -8.749 5.002 46.338 1.00 26.65 2046 THR B C 1
ATOM 1402 O O . THR B 1 115 ? -8.590 5.840 47.231 1.00 30.25 2046 THR B O 1
ATOM 1406 N N . SER B 1 116 ? -7.744 4.464 45.642 1.00 32.41 2047 SER B N 1
ATOM 1407 C CA . SER B 1 116 ? -6.350 4.934 45.805 1.00 30.71 2047 SER B CA 1
ATOM 1408 C C . SER B 1 116 ? -6.143 6.220 45.033 1.00 34.60 2047 SER B C 1
ATOM 1409 O O . SER B 1 116 ? -6.642 6.358 43.892 1.00 35.46 2047 SER B O 1
ATOM 1412 N N . VAL B 1 117 ? -5.403 7.113 45.644 1.00 33.46 2048 VAL B N 1
ATOM 1413 C CA . VAL B 1 117 ? -5.131 8.445 45.103 1.00 39.20 2048 VAL B CA 1
ATOM 1414 C C . VAL B 1 117 ? -3.671 8.779 45.287 1.00 42.38 2048 VAL B C 1
ATOM 1415 O O . VAL B 1 117 ? -2.938 8.021 45.931 1.00 47.73 2048 VAL B O 1
ATOM 1420 N N . GLY C 1 14 ? -11.284 2.057 84.609 1.00 45.01 1945 GLY C N 1
ATOM 1421 C CA . GLY C 1 14 ? -11.889 3.231 85.323 1.00 48.86 1945 GLY C CA 1
ATOM 1422 C C . GLY C 1 14 ? -11.548 4.478 84.543 1.00 52.18 1945 GLY C C 1
ATOM 1423 O O . GLY C 1 14 ? -11.542 4.444 83.288 1.00 46.32 1945 GLY C O 1
ATOM 1424 N N . THR C 1 15 ? -11.259 5.580 85.246 1.00 53.76 1946 THR C N 1
ATOM 1425 C CA . THR C 1 15 ? -10.945 6.824 84.516 1.00 54.85 1946 THR C CA 1
ATOM 1426 C C . THR C 1 15 ? -9.479 7.002 83.959 1.00 48.91 1946 THR C C 1
ATOM 1427 O O . THR C 1 15 ? -8.849 8.059 84.048 1.00 42.17 1946 THR C O 1
ATOM 1431 N N . GLU C 1 16 ? -8.986 5.954 83.312 1.00 40.35 1947 GLU C N 1
ATOM 1432 C CA . GLU C 1 16 ? -8.327 6.178 82.034 1.00 35.71 1947 GLU C CA 1
ATOM 1433 C C . GLU C 1 16 ? -9.422 6.658 81.074 1.00 40.26 1947 GLU C C 1
ATOM 1434 O O . GLU C 1 16 ? -9.136 7.004 79.912 1.00 43.60 1947 GLU C O 1
ATOM 1440 N N . ASN C 1 17 ? -10.685 6.626 81.524 1.00 38.02 1948 ASN C N 1
ATOM 1441 C CA . ASN C 1 17 ? -11.809 7.030 80.657 1.00 38.18 1948 ASN C CA 1
ATOM 1442 C C . ASN C 1 17 ? -11.690 8.440 80.007 1.00 36.77 1948 ASN C C 1
ATOM 1443 O O . ASN C 1 17 ? -12.109 8.648 78.857 1.00 31.63 1948 ASN C O 1
ATOM 1448 N N . LEU C 1 18 ? -11.114 9.396 80.740 1.00 40.15 1949 LEU C N 1
ATOM 1449 C CA . LEU C 1 18 ? -10.817 10.736 80.192 1.00 42.04 1949 LEU C CA 1
ATOM 1450 C C . LEU C 1 18 ? -9.797 10.704 79.038 1.00 38.12 1949 LEU C C 1
ATOM 1451 O O . LEU C 1 18 ? -9.884 11.479 78.066 1.00 34.06 1949 LEU C O 1
ATOM 1456 N N . TYR C 1 19 ? -8.828 9.798 79.158 1.00 36.29 1950 TYR C N 1
ATOM 1457 C CA . TYR C 1 19 ? -7.844 9.608 78.101 1.00 37.77 1950 TYR C CA 1
ATOM 1458 C C . TYR C 1 19 ? -8.490 9.087 76.824 1.00 37.37 1950 TYR C C 1
ATOM 1459 O O . TYR C 1 19 ? -7.883 9.145 75.768 1.00 39.97 1950 TYR C O 1
ATOM 1468 N N . PHE C 1 20 ? -9.706 8.530 76.907 1.00 30.98 1951 PHE C N 1
ATOM 1469 C CA . PHE C 1 20 ? -10.377 8.046 75.671 1.00 33.41 1951 PHE C CA 1
ATOM 1470 C C . PHE C 1 20 ? -11.345 9.040 75.029 1.00 38.22 1951 PHE C C 1
ATOM 1471 O O . PHE C 1 20 ? -11.960 8.730 73.970 1.00 41.96 1951 PHE C O 1
ATOM 1479 N N . GLN C 1 21 ? -11.463 10.232 75.619 1.00 35.98 1952 GLN C N 1
ATOM 1480 C CA . GLN C 1 21 ? -12.108 11.368 74.906 1.00 43.04 1952 GLN C CA 1
ATOM 1481 C C . GLN C 1 21 ? -11.186 11.945 73.828 1.00 43.17 1952 GLN C C 1
ATOM 1482 O O . GLN C 1 21 ? -10.169 12.572 74.161 1.00 44.07 1952 GLN C O 1
ATOM 1488 N N . SER C 1 22 ? -11.551 11.804 72.551 1.00 36.80 1953 SER C N 1
ATOM 1489 C CA . SER C 1 22 ? -10.736 12.232 71.429 1.00 45.96 1953 SER C CA 1
ATOM 1490 C C . SER C 1 22 ? -10.402 13.710 71.552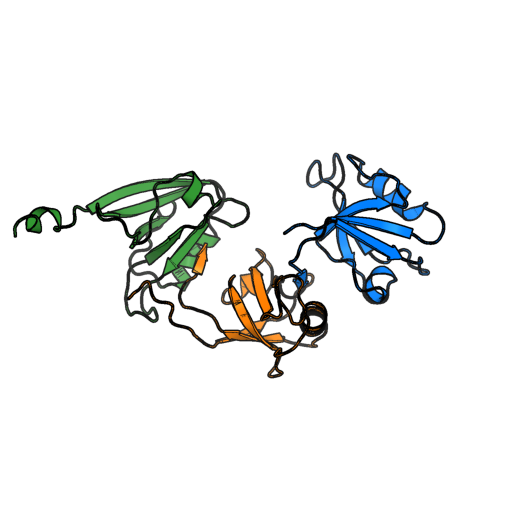 1.00 42.45 1953 SER C C 1
ATOM 1491 O O . SER C 1 22 ? -11.226 14.503 72.006 1.00 39.20 1953 SER C O 1
ATOM 1494 N N . MET C 1 23 ? -9.183 14.044 71.175 1.00 38.41 1954 MET C N 1
ATOM 1495 C CA . MET C 1 23 ? -8.747 15.436 71.093 1.00 39.16 1954 MET C CA 1
ATOM 1496 C C . MET C 1 23 ? -8.402 15.706 69.652 1.00 41.22 1954 MET C C 1
ATOM 1497 O O . MET C 1 23 ? -7.348 15.296 69.161 1.00 44.13 1954 MET C O 1
ATOM 1502 N N . PRO C 1 24 ? -9.307 16.385 68.935 1.00 40.23 1955 PRO C N 1
ATOM 1503 C CA . PRO C 1 24 ? -9.126 16.604 67.497 1.00 40.44 1955 PRO C CA 1
ATOM 1504 C C . PRO C 1 24 ? -7.970 17.584 67.241 1.00 42.48 1955 PRO C C 1
ATOM 1505 O O . PRO C 1 24 ? -7.636 18.403 68.110 1.00 38.24 1955 PRO C O 1
ATOM 1509 N N . GLN C 1 25 ? -7.363 17.488 66.073 1.00 43.64 1956 GLN C N 1
ATOM 1510 C CA . GLN C 1 25 ? -6.273 18.363 65.700 1.00 48.45 1956 GLN C CA 1
ATOM 1511 C C . GLN C 1 25 ? -6.328 18.631 64.204 1.00 46.39 1956 GLN C C 1
ATOM 1512 O O . GLN C 1 25 ? -6.275 17.691 63.418 1.00 46.71 1956 GLN C O 1
ATOM 1518 N N . CYS C 1 26 ? -6.404 19.900 63.813 1.00 44.12 1957 CYS C N 1
ATOM 1519 C CA . CYS C 1 26 ? -6.330 20.238 62.402 1.00 44.02 1957 CYS C CA 1
ATOM 1520 C C . CYS C 1 26 ? -4.871 20.343 61.974 1.00 47.75 1957 CYS C C 1
ATOM 1521 O O . CYS C 1 26 ? -4.013 20.805 62.734 1.00 49.10 1957 CYS C O 1
ATOM 1524 N N . LYS C 1 27 ? -4.590 19.876 60.771 1.00 43.60 1958 LYS C N 1
ATOM 1525 C CA . LYS C 1 27 ? -3.232 19.715 60.290 1.00 44.49 1958 LYS C CA 1
ATOM 1526 C C . LYS C 1 27 ? -3.228 20.112 58.823 1.00 45.18 1958 LYS C C 1
ATOM 1527 O O . LYS C 1 27 ? -4.200 19.861 58.085 1.00 45.93 1958 LYS C O 1
ATOM 1533 N N . SER C 1 28 ? -2.122 20.693 58.402 1.00 43.62 1959 SER C N 1
ATOM 1534 C CA . SER C 1 28 ? -1.908 20.940 56.978 1.00 39.52 1959 SER C CA 1
ATOM 1535 C C . SER C 1 28 ? -0.723 20.147 56.478 1.00 44.84 1959 SER C C 1
ATOM 1536 O O . SER C 1 28 ? 0.437 20.447 56.817 1.00 43.94 1959 SER C O 1
ATOM 1539 N N . ILE C 1 29 ? -1.030 19.151 55.657 1.00 42.59 1960 ILE C N 1
ATOM 1540 C CA . ILE C 1 29 ? -0.063 18.178 55.240 1.00 42.35 1960 ILE C CA 1
ATOM 1541 C C . ILE C 1 29 ? 0.205 18.412 53.773 1.00 44.67 1960 ILE C C 1
ATOM 1542 O O . ILE C 1 29 ? -0.691 18.251 52.911 1.00 45.57 1960 ILE C O 1
ATOM 1547 N N . THR C 1 30 ? 1.437 18.821 53.490 1.00 43.75 1961 THR C N 1
ATOM 1548 C CA . THR C 1 30 ? 1.845 19.081 52.116 1.00 44.27 1961 THR C CA 1
ATOM 1549 C C . THR C 1 30 ? 2.612 17.889 51.556 1.00 47.75 1961 THR C C 1
ATOM 1550 O O . THR C 1 30 ? 3.597 17.424 52.154 1.00 48.64 1961 THR C O 1
ATOM 1554 N N . LEU C 1 31 ? 2.145 17.395 50.408 1.00 45.08 1962 LEU C N 1
ATOM 1555 C CA . LEU C 1 31 ? 2.753 16.250 49.755 1.00 43.25 1962 LEU C CA 1
ATOM 1556 C C . LEU C 1 31 ? 3.116 16.632 48.341 1.00 44.23 1962 LEU C C 1
ATOM 1557 O O . LEU C 1 31 ? 2.404 17.429 47.708 1.00 48.76 1962 LEU C O 1
ATOM 1562 N N . GLU C 1 32 ? 4.217 16.065 47.844 1.00 46.33 1963 GLU C N 1
ATOM 1563 C CA . GLU C 1 32 ? 4.520 16.069 46.419 1.00 46.66 1963 GLU C CA 1
ATOM 1564 C C . GLU C 1 32 ? 4.131 14.691 45.845 1.00 48.46 1963 GLU C C 1
ATOM 1565 O O . GLU C 1 32 ? 4.558 13.654 46.369 1.00 50.98 1963 GLU C O 1
ATOM 1568 N N . ARG C 1 33 ? 3.324 14.671 44.786 1.00 52.85 1964 ARG C N 1
ATOM 1569 C CA . ARG C 1 33 ? 2.883 13.404 44.160 1.00 57.96 1964 ARG C CA 1
ATOM 1570 C C . ARG C 1 33 ? 4.051 12.522 43.697 1.00 58.47 1964 ARG C C 1
ATOM 1571 O O . ARG C 1 33 ? 5.031 13.010 43.103 1.00 58.06 1964 ARG C O 1
ATOM 1579 N N . GLY C 1 34 ? 3.943 11.228 44.000 1.00 56.97 1965 GLY C N 1
ATOM 1580 C CA . GLY C 1 34 ? 4.897 10.224 43.539 1.00 57.80 1965 GLY C CA 1
ATOM 1581 C C . GLY C 1 34 ? 4.407 9.570 42.254 1.00 60.77 1965 GLY C C 1
ATOM 1582 O O . GLY C 1 34 ? 3.375 9.982 41.705 1.00 60.63 1965 GLY C O 1
ATOM 1583 N N . PRO C 1 35 ? 5.142 8.560 41.750 1.00 62.78 1966 PRO C N 1
ATOM 1584 C CA . PRO C 1 35 ? 4.640 7.792 40.603 1.00 65.27 1966 PRO C CA 1
ATOM 1585 C C . PRO C 1 35 ? 3.216 7.252 40.823 1.00 64.39 1966 PRO C C 1
ATOM 1586 O O . PRO C 1 35 ? 2.389 7.315 39.911 1.00 64.08 1966 PRO C O 1
ATOM 1590 N N . ASP C 1 36 ? 2.938 6.751 42.027 1.00 60.14 1967 ASP C N 1
ATOM 1591 C CA . ASP C 1 36 ? 1.619 6.208 42.347 1.00 60.19 1967 ASP C CA 1
ATOM 1592 C C . ASP C 1 36 ? 0.736 7.233 43.064 1.00 57.26 1967 ASP C C 1
ATOM 1593 O O . ASP C 1 36 ? 0.039 6.885 44.023 1.00 60.56 1967 ASP C O 1
ATOM 1598 N N . GLY C 1 37 ? 0.784 8.485 42.605 1.00 52.08 1968 GLY C N 1
ATOM 1599 C CA . GLY C 1 37 ? -0.019 9.579 43.173 1.00 46.52 1968 GLY C CA 1
ATOM 1600 C C . GLY C 1 37 ? 0.403 9.936 44.588 1.00 46.08 1968 GLY C C 1
ATOM 1601 O O . GLY C 1 37 ? 1.603 9.987 44.902 1.00 46.32 1968 GLY C O 1
ATOM 1602 N N . LEU C 1 38 ? -0.581 10.204 45.440 1.00 47.52 1969 LEU C N 1
ATOM 1603 C CA . LEU C 1 38 ? -0.297 10.680 46.790 1.00 43.21 1969 LEU C CA 1
ATOM 1604 C C . LEU C 1 38 ? 0.073 9.566 47.762 1.00 46.87 1969 LEU C C 1
ATOM 1605 O O . LEU C 1 38 ? 0.632 9.837 48.820 1.00 47.09 1969 LEU C O 1
ATOM 1610 N N . GLY C 1 39 ? -0.257 8.323 47.399 1.00 41.83 1970 GLY C N 1
ATOM 1611 C CA . GLY C 1 39 ? 0.033 7.154 48.220 1.00 43.13 1970 GLY C CA 1
ATOM 1612 C C . GLY C 1 39 ? -0.908 6.854 49.391 1.00 42.28 1970 GLY C C 1
ATOM 1613 O O . GLY C 1 39 ? -0.462 6.376 50.443 1.00 40.81 1970 GLY C O 1
ATOM 1614 N N . PHE C 1 40 ? -2.209 7.078 49.211 1.00 42.37 1971 PHE C N 1
ATOM 1615 C CA . PHE C 1 40 ? -3.190 6.657 50.204 1.00 41.83 1971 PHE C CA 1
ATOM 1616 C C . PHE C 1 40 ? -4.515 6.421 49.511 1.00 44.07 1971 PHE C C 1
ATOM 1617 O O . PHE C 1 40 ? -4.691 6.844 48.360 1.00 45.19 1971 PHE C O 1
ATOM 1625 N N . SER C 1 41 ? -5.399 5.695 50.187 1.00 42.07 1972 SER C N 1
ATOM 1626 C CA . SER C 1 41 ? -6.755 5.457 49.720 1.00 38.67 1972 SER C CA 1
ATOM 1627 C C . SER C 1 41 ? -7.726 6.169 50.606 1.00 42.89 1972 SER C C 1
ATOM 1628 O O . SER C 1 41 ? -7.436 6.466 51.783 1.00 42.28 1972 SER C O 1
ATOM 1631 N N . ILE C 1 42 ? -8.882 6.452 50.036 1.00 39.34 1973 ILE C N 1
ATOM 1632 C CA . ILE C 1 42 ? -9.977 7.094 50.716 1.00 38.08 1973 ILE C CA 1
ATOM 1633 C C . ILE C 1 42 ? -11.285 6.305 50.638 1.00 41.55 1973 ILE C C 1
ATOM 1634 O O . ILE C 1 42 ? -11.513 5.539 49.696 1.00 40.82 1973 ILE C O 1
ATOM 1639 N N . VAL C 1 43 ? -12.114 6.481 51.668 1.00 39.53 1974 VAL C N 1
ATOM 1640 C CA . VAL C 1 43 ? -13.476 5.949 51.733 1.00 38.90 1974 VAL C CA 1
ATOM 1641 C C . VAL C 1 43 ? -14.442 7.061 52.159 1.00 43.44 1974 VAL C C 1
ATOM 1642 O O . VAL C 1 43 ? -14.040 8.103 52.644 1.00 44.00 1974 VAL C O 1
ATOM 1646 N N . GLY C 1 44 ? -15.721 6.858 51.952 1.00 41.27 1975 GLY C N 1
ATOM 1647 C CA . GLY C 1 44 ? -16.686 7.845 52.404 1.00 42.08 1975 GLY C CA 1
ATOM 1648 C C . GLY C 1 44 ? -17.194 8.745 51.307 1.00 43.60 1975 GLY C C 1
ATOM 1649 O O . GLY C 1 44 ? -16.921 8.534 50.122 1.00 43.45 1975 GLY C O 1
ATOM 1650 N N . GLY C 1 45 ? -17.926 9.781 51.711 1.00 43.22 1976 GLY C N 1
ATOM 1651 C CA . GLY C 1 45 ? -18.564 10.648 50.744 1.00 44.35 1976 GLY C CA 1
ATOM 1652 C C . GLY C 1 45 ? -20.046 10.628 51.010 1.00 47.86 1976 GLY C C 1
ATOM 1653 O O . GLY C 1 45 ? -20.578 9.744 51.715 1.00 44.73 1976 GLY C O 1
ATOM 1654 N N . TYR C 1 46 ? -20.697 11.669 50.516 1.00 43.47 1977 TYR C N 1
ATOM 1655 C CA . TYR C 1 46 ? -22.125 11.741 50.464 1.00 46.68 1977 TYR C CA 1
ATOM 1656 C C . TYR C 1 46 ? -22.683 10.628 49.558 1.00 45.23 1977 TYR C C 1
ATOM 1657 O O . TYR C 1 46 ? -22.201 10.435 48.442 1.00 48.17 1977 TYR C O 1
ATOM 1666 N N . GLY C 1 47 ? -23.698 9.920 50.057 1.00 45.30 1978 GLY C N 1
ATOM 1667 C CA . GLY C 1 47 ? -24.322 8.801 49.347 1.00 47.99 1978 GLY C CA 1
ATOM 1668 C C . GLY C 1 47 ? -23.387 7.623 49.096 1.00 46.74 1978 GLY C C 1
ATOM 1669 O O . GLY C 1 47 ? -23.587 6.874 48.140 1.00 46.71 1978 GLY C O 1
ATOM 1670 N N . SER C 1 48 ? -22.361 7.459 49.936 1.00 40.44 1979 SER C N 1
ATOM 1671 C CA . SER C 1 48 ? -21.399 6.374 49.738 1.00 44.96 1979 SER C CA 1
ATOM 1672 C C . SER C 1 48 ? -22.033 5.055 50.227 1.00 47.12 1979 SER C C 1
ATOM 1673 O O . SER C 1 48 ? -23.041 5.072 50.931 1.00 45.42 1979 SER C O 1
ATOM 1676 N N . PRO C 1 49 ? -21.466 3.900 49.822 1.00 49.52 1980 PRO C N 1
ATOM 1677 C CA . PRO C 1 49 ? -22.039 2.626 50.270 1.00 49.23 1980 PRO C CA 1
ATOM 1678 C C . PRO C 1 49 ? -22.173 2.523 51.795 1.00 48.77 1980 PRO C C 1
ATOM 1679 O O . PRO C 1 49 ? -23.063 1.819 52.279 1.00 47.66 1980 PRO C O 1
ATOM 1683 N N . HIS C 1 50 ? -21.323 3.232 52.541 1.00 46.85 1981 HIS C N 1
ATOM 1684 C CA . HIS C 1 50 ? -21.385 3.224 54.012 1.00 50.71 1981 HIS C CA 1
ATOM 1685 C C . HIS C 1 50 ? -22.364 4.252 54.572 1.00 50.89 1981 HIS C C 1
ATOM 1686 O O . HIS C 1 50 ? -22.524 4.358 55.777 1.00 54.94 1981 HIS C O 1
ATOM 1693 N N . GLY C 1 51 ? -23.015 5.006 53.692 1.00 52.17 1982 GLY C N 1
ATOM 1694 C CA . GLY C 1 51 ? -23.913 6.075 54.102 1.00 51.92 1982 GLY C CA 1
ATOM 1695 C C . GLY C 1 51 ? -23.290 7.429 53.795 1.00 50.01 1982 GLY C C 1
ATOM 1696 O O . GLY C 1 51 ? -22.259 7.508 53.124 1.00 48.83 1982 GLY C O 1
ATOM 1697 N N . ASP C 1 52 ? -23.930 8.488 54.287 1.00 48.31 1983 ASP C N 1
ATOM 1698 C CA . ASP C 1 52 ? -23.493 9.859 54.063 1.00 46.84 1983 ASP C CA 1
ATOM 1699 C C . ASP C 1 52 ? -22.358 10.230 55.032 1.00 49.42 1983 ASP C C 1
ATOM 1700 O O . ASP C 1 52 ? -22.591 10.610 56.196 1.00 50.12 1983 ASP C O 1
ATOM 1705 N N . LEU C 1 53 ? -21.131 10.078 54.526 1.00 47.41 1984 LEU C N 1
ATOM 1706 C CA . LEU C 1 53 ? -19.911 10.249 55.300 1.00 47.84 1984 LEU C CA 1
ATOM 1707 C C . LEU C 1 53 ? -19.047 11.374 54.748 1.00 49.16 1984 LEU C C 1
ATOM 1708 O O . LEU C 1 53 ? -19.150 11.718 53.574 1.00 49.58 1984 LEU C O 1
ATOM 1713 N N . PRO C 1 54 ? -18.152 11.922 55.594 1.00 49.21 1985 PRO C N 1
ATOM 1714 C CA . PRO C 1 54 ? -17.031 12.731 55.112 1.00 47.71 1985 PRO C CA 1
ATOM 1715 C C . PRO C 1 54 ? -16.053 11.864 54.316 1.00 46.75 1985 PRO C C 1
ATOM 1716 O O . PRO C 1 54 ? -16.227 10.640 54.231 1.00 48.92 1985 PRO C O 1
ATOM 1720 N N . ILE C 1 55 ? -15.006 12.473 53.776 1.00 41.51 1986 ILE C N 1
ATOM 1721 C CA . ILE C 1 55 ? -13.951 11.712 53.128 1.00 39.51 1986 ILE C CA 1
ATOM 1722 C C . ILE C 1 55 ? -12.887 11.347 54.168 1.00 41.27 1986 ILE C C 1
ATOM 1723 O O . ILE C 1 55 ? -12.319 12.254 54.782 1.00 44.00 1986 ILE C O 1
ATOM 1728 N N . TYR C 1 56 ? -12.678 10.039 54.386 1.00 41.34 1987 TYR C N 1
ATOM 1729 C CA . TYR C 1 56 ? -11.678 9.505 55.320 1.00 42.04 1987 TYR C CA 1
ATOM 1730 C C . TYR C 1 56 ? -10.531 8.823 54.600 1.00 44.09 1987 TYR C C 1
ATOM 1731 O O . TYR C 1 56 ? -10.734 8.129 53.599 1.00 43.98 1987 TYR C O 1
ATOM 1740 N N . VAL C 1 57 ? -9.333 9.002 55.151 1.00 39.79 1988 VAL C N 1
ATOM 1741 C CA . VAL C 1 57 ? -8.169 8.222 54.788 1.00 41.83 1988 VAL C CA 1
ATOM 1742 C C . VAL C 1 57 ? -8.373 6.818 55.309 1.00 44.74 1988 VAL C C 1
ATOM 1743 O O . VAL C 1 57 ? -8.666 6.626 56.487 1.00 41.34 1988 VAL C O 1
ATOM 1747 N N . LYS C 1 58 ? -8.255 5.834 54.431 1.00 40.20 1989 LYS C N 1
ATOM 1748 C CA . LYS C 1 58 ? -8.371 4.430 54.856 1.00 37.77 1989 LYS C CA 1
ATOM 1749 C C . LYS C 1 58 ? -6.988 3.832 55.062 1.00 45.26 1989 LYS C C 1
ATOM 1750 O O . LYS C 1 58 ? -6.628 3.481 56.183 1.00 47.76 1989 LYS C O 1
ATOM 1756 N N . THR C 1 59 ? -6.209 3.726 53.982 1.00 41.20 1990 THR C N 1
ATOM 1757 C CA . THR C 1 59 ? -4.904 3.066 54.039 1.00 44.22 1990 THR C CA 1
ATOM 1758 C C . THR C 1 59 ? -3.837 3.999 53.523 1.00 45.70 1990 THR C C 1
ATOM 1759 O O . THR C 1 59 ? -4.057 4.674 52.515 1.00 44.00 1990 THR C O 1
ATOM 1763 N N . VAL C 1 60 ? -2.704 4.051 54.234 1.00 43.62 1991 VAL C N 1
ATOM 1764 C CA . VAL C 1 60 ? -1.546 4.819 53.798 1.00 41.11 1991 VAL C CA 1
ATOM 1765 C C . VAL C 1 60 ? -0.514 3.788 53.348 1.00 42.36 1991 VAL C C 1
ATOM 1766 O O . VAL C 1 60 ? -0.105 2.922 54.127 1.00 43.33 1991 VAL C O 1
ATOM 1770 N N . PHE C 1 61 ? -0.120 3.846 52.079 1.00 41.21 1992 PHE C N 1
ATOM 1771 C CA . PHE C 1 61 ? 0.658 2.749 51.498 1.00 43.94 1992 PHE C CA 1
ATOM 1772 C C . PHE C 1 61 ? 2.151 2.912 51.705 1.00 45.38 1992 PHE C C 1
ATOM 1773 O O . PHE C 1 61 ? 2.685 4.027 51.611 1.00 46.00 1992 PHE C O 1
ATOM 1781 N N . ALA C 1 62 ? 2.838 1.796 51.944 1.00 46.58 1993 ALA C N 1
ATOM 1782 C CA . ALA C 1 62 ? 4.294 1.838 52.093 1.00 45.74 1993 ALA C CA 1
ATOM 1783 C C . ALA C 1 62 ? 4.954 2.393 50.808 1.00 45.22 1993 ALA C C 1
ATOM 1784 O O . ALA C 1 62 ? 4.475 2.167 49.694 1.00 51.56 1993 ALA C O 1
ATOM 1786 N N . LYS C 1 63 ? 6.009 3.176 50.995 1.00 50.50 1994 LYS C N 1
ATOM 1787 C CA . LYS C 1 63 ? 6.825 3.720 49.914 1.00 54.00 1994 LYS C CA 1
ATOM 1788 C C . LYS C 1 63 ? 6.213 4.927 49.186 1.00 55.23 1994 LYS C C 1
ATOM 1789 O O . LYS C 1 63 ? 6.891 5.558 48.369 1.00 57.87 1994 LYS C O 1
ATOM 1791 N N . GLY C 1 64 ? 4.953 5.251 49.484 1.00 45.57 1995 GLY C N 1
ATOM 1792 C CA . GLY C 1 64 ? 4.290 6.406 48.882 1.00 43.38 1995 GLY C CA 1
ATOM 1793 C C . GLY C 1 64 ? 4.565 7.732 49.584 1.00 44.77 1995 GLY C C 1
ATOM 1794 O O . GLY C 1 64 ? 5.124 7.754 50.684 1.00 42.84 1995 GLY C O 1
ATOM 1795 N N . ALA C 1 65 ? 4.137 8.837 48.964 1.00 42.64 1996 ALA C N 1
ATOM 1796 C CA . ALA C 1 65 ? 4.447 10.181 49.472 1.00 45.93 1996 ALA C CA 1
ATOM 1797 C C . ALA C 1 65 ? 3.854 10.420 50.857 1.00 43.38 1996 ALA C C 1
ATOM 1798 O O . ALA C 1 65 ? 4.525 10.963 51.748 1.00 42.17 1996 ALA C O 1
ATOM 1800 N N . ALA C 1 66 ? 2.594 10.044 51.037 1.00 40.78 1997 ALA C N 1
ATOM 1801 C CA . ALA C 1 66 ? 1.942 10.191 52.338 1.00 42.80 1997 ALA C CA 1
ATOM 1802 C C . ALA C 1 66 ? 2.696 9.424 53.441 1.00 44.56 1997 ALA C C 1
ATOM 1803 O O . ALA C 1 66 ? 2.914 9.941 54.536 1.00 42.76 1997 ALA C O 1
ATOM 1805 N N . SER C 1 67 ? 3.095 8.196 53.149 1.00 41.84 1998 SER C N 1
ATOM 1806 C CA . SER C 1 67 ? 3.939 7.457 54.090 1.00 42.91 1998 SER C CA 1
ATOM 1807 C C . SER C 1 67 ? 5.282 8.144 54.367 1.00 44.97 1998 SER C C 1
ATOM 1808 O O . SER C 1 67 ? 5.689 8.302 55.536 1.00 46.41 1998 SER C O 1
ATOM 1811 N N . GLU C 1 68 ? 5.963 8.585 53.307 1.00 42.23 1999 GLU C N 1
ATOM 1812 C CA . GLU C 1 68 ? 7.289 9.184 53.468 1.00 43.73 1999 GLU C CA 1
ATOM 1813 C C . GLU C 1 68 ? 7.227 10.460 54.317 1.00 45.19 1999 GLU C C 1
ATOM 1814 O O . GLU C 1 68 ? 8.117 10.715 55.143 1.00 41.03 1999 GLU C O 1
ATOM 1817 N N . ASP C 1 69 ? 6.161 11.238 54.133 1.00 40.31 2000 ASP C N 1
ATOM 1818 C CA . ASP C 1 69 ? 5.922 12.409 54.968 1.00 42.17 2000 ASP C CA 1
ATOM 1819 C C . ASP C 1 69 ? 5.629 12.041 56.427 1.00 44.22 2000 ASP C C 1
ATOM 1820 O O . ASP C 1 69 ? 6.007 12.777 57.345 1.00 42.23 2000 ASP C O 1
ATOM 1825 N N . GLY C 1 70 ? 4.910 10.929 56.629 1.00 43.91 2001 GLY C N 1
ATOM 1826 C CA . GLY C 1 70 ? 4.754 10.355 57.969 1.00 39.12 2001 GLY C CA 1
AT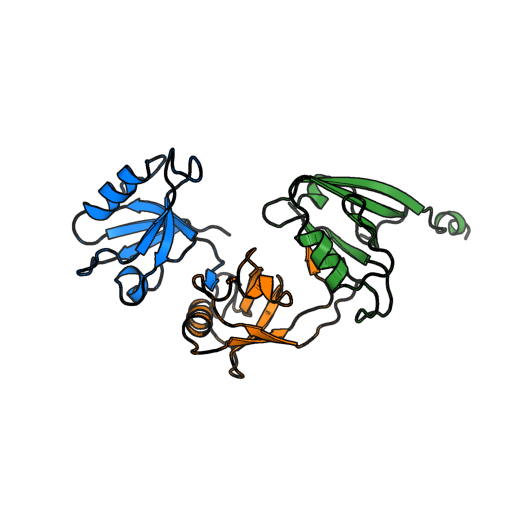OM 1827 C C . GLY C 1 70 ? 3.605 10.814 58.851 1.00 44.21 2001 GLY C C 1
ATOM 1828 O O . GLY C 1 70 ? 3.446 10.292 59.934 1.00 48.39 2001 GLY C O 1
ATOM 1829 N N . ARG C 1 71 ? 2.838 11.810 58.422 1.00 40.61 2002 ARG C N 1
ATOM 1830 C CA . ARG C 1 71 ? 1.780 12.370 59.275 1.00 39.94 2002 ARG C CA 1
ATOM 1831 C C . ARG C 1 71 ? 0.382 11.766 59.051 1.00 39.23 2002 ARG C C 1
ATOM 1832 O O . ARG C 1 71 ? -0.358 11.433 60.024 1.00 42.11 2002 ARG C O 1
ATOM 1840 N N . LEU C 1 72 ? -0.032 11.724 57.795 1.00 39.95 2003 LEU C N 1
ATOM 1841 C CA . LEU C 1 72 ? -1.363 11.244 57.455 1.00 37.25 2003 LEU C CA 1
ATOM 1842 C C . LEU C 1 72 ? -1.577 9.825 58.000 1.00 39.53 2003 LEU C C 1
ATOM 1843 O O . LEU C 1 72 ? -0.656 8.982 57.983 1.00 41.67 2003 LEU C O 1
ATOM 1848 N N . LYS C 1 73 ? -2.794 9.535 58.446 1.00 39.02 2004 LYS C N 1
ATOM 1849 C CA . LYS C 1 73 ? -3.077 8.194 59.000 1.00 40.82 2004 LYS C CA 1
ATOM 1850 C C . LYS C 1 73 ? -4.542 7.812 58.821 1.00 39.51 2004 LYS C C 1
ATOM 1851 O O . LYS C 1 73 ? -5.405 8.702 58.634 1.00 38.83 2004 LYS C O 1
ATOM 1857 N N . ARG C 1 74 ? -4.802 6.507 58.866 1.00 39.26 2005 ARG C N 1
ATOM 1858 C CA . ARG C 1 74 ? -6.168 5.972 58.823 1.00 38.74 2005 ARG C CA 1
ATOM 1859 C C . ARG C 1 74 ? -7.087 6.742 59.756 1.00 43.38 2005 ARG C C 1
ATOM 1860 O O . ARG C 1 74 ? -6.759 6.950 60.936 1.00 41.86 2005 ARG C O 1
ATOM 1868 N N . GLY C 1 75 ? -8.243 7.133 59.228 1.00 40.01 2006 GLY C N 1
ATOM 1869 C CA . GLY C 1 75 ? -9.266 7.835 59.997 1.00 42.32 2006 GLY C CA 1
ATOM 1870 C C . GLY C 1 75 ? -9.222 9.357 59.891 1.00 41.72 2006 GLY C C 1
ATOM 1871 O O . GLY C 1 75 ? -10.198 10.036 60.238 1.00 41.61 2006 GLY C O 1
ATOM 1872 N N . ASP C 1 76 ? -8.102 9.913 59.442 1.00 40.57 2007 ASP C N 1
ATOM 1873 C CA . ASP C 1 76 ? -8.055 11.356 59.141 1.00 42.37 2007 ASP C CA 1
ATOM 1874 C C . ASP C 1 76 ? -9.161 11.726 58.152 1.00 44.47 2007 ASP C C 1
ATOM 1875 O O . ASP C 1 76 ? -9.410 10.992 57.193 1.00 46.31 2007 ASP C O 1
ATOM 1880 N N . GLN C 1 77 ? -9.779 12.873 58.383 1.00 40.24 2008 GLN C N 1
ATOM 1881 C CA . GLN C 1 77 ? -10.836 13.363 57.523 1.00 39.15 2008 GLN C CA 1
ATOM 1882 C C . GLN C 1 77 ? -10.257 14.462 56.653 1.00 42.16 2008 GLN C C 1
ATOM 1883 O O . GLN C 1 77 ? -9.744 15.449 57.166 1.00 42.89 2008 GLN C O 1
ATOM 1889 N N . ILE C 1 78 ? -10.378 14.329 55.332 1.00 40.50 2009 ILE C N 1
ATOM 1890 C CA . ILE C 1 78 ? -9.842 15.354 54.459 1.00 39.62 2009 ILE C CA 1
ATOM 1891 C C . ILE C 1 78 ? -10.861 16.480 54.292 1.00 42.68 2009 ILE C C 1
ATOM 1892 O O . ILE C 1 78 ? -11.926 16.275 53.699 1.00 43.30 2009 ILE C O 1
ATOM 1897 N N . ILE C 1 79 ? -10.511 17.667 54.775 1.00 40.35 2010 ILE C N 1
ATOM 1898 C CA . ILE C 1 79 ? -11.385 18.830 54.735 1.00 39.87 2010 ILE C CA 1
ATOM 1899 C C . ILE C 1 79 ? -11.243 19.608 53.428 1.00 40.13 2010 ILE C C 1
ATOM 1900 O O . ILE C 1 79 ? -12.223 20.138 52.901 1.00 38.32 2010 ILE C O 1
ATOM 1905 N N . ALA C 1 80 ? -10.012 19.714 52.945 1.00 39.51 2011 ALA C N 1
ATOM 1906 C CA . ALA C 1 80 ? -9.748 20.512 51.750 1.00 38.84 2011 ALA C CA 1
ATOM 1907 C C . ALA C 1 80 ? -8.505 20.031 51.035 1.00 42.12 2011 ALA C C 1
ATOM 1908 O O . ALA C 1 80 ? -7.600 19.455 51.658 1.00 43.19 2011 ALA C O 1
ATOM 1910 N N . VAL C 1 81 ? -8.454 20.283 49.722 1.00 38.19 2012 VAL C N 1
ATOM 1911 C CA . VAL C 1 81 ? -7.317 19.891 48.896 1.00 40.37 2012 VAL C CA 1
ATOM 1912 C C . VAL C 1 81 ? -6.882 21.143 48.142 1.00 40.09 2012 VAL C C 1
ATOM 1913 O O . VAL C 1 81 ? -7.635 21.644 47.311 1.00 41.69 2012 VAL C O 1
ATOM 1917 N N . ASN C 1 82 ? -5.686 21.655 48.459 1.00 40.08 2013 ASN C N 1
ATOM 1918 C CA . ASN C 1 82 ? -5.201 22.973 47.987 1.00 43.86 2013 ASN C CA 1
ATOM 1919 C C . ASN C 1 82 ? -6.262 24.072 48.155 1.00 46.50 2013 ASN C C 1
ATOM 1920 O O . ASN C 1 82 ? -6.480 24.882 47.244 1.00 46.68 2013 ASN C O 1
ATOM 1925 N N . GLY C 1 83 ? -6.942 24.060 49.304 1.00 42.69 2014 GLY C N 1
ATOM 1926 C CA . GLY C 1 83 ? -8.036 25.008 49.590 1.00 41.94 2014 GLY C CA 1
ATOM 1927 C C . GLY C 1 83 ? -9.417 24.692 49.017 1.00 41.82 2014 GLY C C 1
ATOM 1928 O O . GLY C 1 83 ? -10.357 25.425 49.291 1.00 44.37 2014 GLY C O 1
ATOM 1929 N N . GLN C 1 84 ? -9.564 23.632 48.212 1.00 42.53 2015 GLN C N 1
ATOM 1930 C CA . GLN C 1 84 ? -10.876 23.318 47.615 1.00 42.56 2015 GLN C CA 1
ATOM 1931 C C . GLN C 1 84 ? -11.651 22.478 48.619 1.00 42.61 2015 GLN C C 1
ATOM 1932 O O . GLN C 1 84 ? -11.180 21.408 48.986 1.00 42.56 2015 GLN C O 1
ATOM 1938 N N . SER C 1 85 ? -12.813 22.949 49.079 1.00 41.97 2016 SER C N 1
ATOM 1939 C CA . SER C 1 85 ? -13.535 22.199 50.140 1.00 40.71 2016 SER C CA 1
ATOM 1940 C C . SER C 1 85 ? -13.989 20.808 49.658 1.00 42.33 2016 SER C C 1
ATOM 1941 O O . SER C 1 85 ? -14.478 20.671 48.529 1.00 47.35 2016 SER C O 1
ATOM 1944 N N . LEU C 1 86 ? -13.810 19.779 50.481 1.00 42.10 2017 LEU C N 1
ATOM 1945 C CA . LEU C 1 86 ? -14.498 18.503 50.267 1.00 41.88 2017 LEU C CA 1
ATOM 1946 C C . LEU C 1 86 ? -15.784 18.402 51.112 1.00 49.05 2017 LEU C C 1
ATOM 1947 O O . LEU C 1 86 ? -16.325 17.309 51.286 1.00 49.19 2017 LEU C O 1
ATOM 1952 N N . GLU C 1 87 ? -16.279 19.524 51.643 1.00 46.83 2018 GLU C N 1
ATOM 1953 C CA . GLU C 1 87 ? -17.486 19.481 52.491 1.00 48.92 2018 GLU C CA 1
ATOM 1954 C C . GLU C 1 87 ? -18.685 18.967 51.693 1.00 43.39 2018 GLU C C 1
ATOM 1955 O O . GLU C 1 87 ? -19.094 19.580 50.740 1.00 47.18 2018 GLU C O 1
ATOM 1961 N N . GLY C 1 88 ? -19.223 17.833 52.121 1.00 47.89 2019 GLY C N 1
ATOM 1962 C CA . GLY C 1 88 ? -20.468 17.320 51.574 1.00 50.71 2019 GLY C CA 1
ATOM 1963 C C . GLY C 1 88 ? -20.341 16.740 50.177 1.00 46.23 2019 GLY C C 1
ATOM 1964 O O . GLY C 1 88 ? -21.359 16.497 49.538 1.00 47.62 2019 GLY C O 1
ATOM 1965 N N . VAL C 1 89 ? -19.109 16.486 49.716 1.00 45.43 2020 VAL C N 1
ATOM 1966 C CA . VAL C 1 89 ? -18.905 15.951 48.366 1.00 43.00 2020 VAL C CA 1
ATOM 1967 C C . VAL C 1 89 ? -19.176 14.436 48.301 1.00 46.13 2020 VAL C C 1
ATOM 1968 O O . VAL C 1 89 ? -19.125 13.712 49.331 1.00 45.23 2020 VAL C O 1
ATOM 1972 N N . THR C 1 90 ? -19.500 13.969 47.104 1.00 45.03 2021 THR C N 1
ATOM 1973 C CA . THR C 1 90 ? -19.606 12.533 46.855 1.00 43.95 2021 THR C CA 1
ATOM 1974 C C . THR C 1 90 ? -18.209 11.918 46.771 1.00 42.33 2021 THR C C 1
ATOM 1975 O O . THR C 1 90 ? -17.214 12.634 46.633 1.00 44.66 2021 THR C O 1
ATOM 1979 N N . HIS C 1 91 ? -18.147 10.584 46.829 1.00 43.74 2022 HIS C N 1
ATOM 1980 C CA . HIS C 1 91 ? -16.881 9.874 46.720 1.00 41.83 2022 HIS C CA 1
ATOM 1981 C C . HIS C 1 91 ? -16.259 10.238 45.405 1.00 42.78 2022 HIS C C 1
ATOM 1982 O O . HIS C 1 91 ? -15.088 10.563 45.36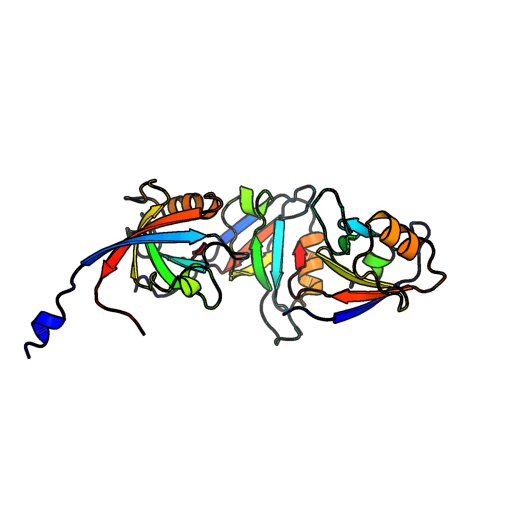8 1.00 43.39 2022 HIS C O 1
ATOM 1989 N N . GLU C 1 92 ? -17.049 10.207 44.319 1.00 43.69 2023 GLU C N 1
ATOM 1990 C CA . GLU C 1 92 ? -16.477 10.472 42.997 1.00 42.85 2023 GLU C CA 1
ATOM 1991 C C . GLU C 1 92 ? -15.977 11.933 42.875 1.00 44.37 2023 GLU C C 1
ATOM 1992 O O . GLU C 1 92 ? -14.963 12.202 42.231 1.00 42.64 2023 GLU C O 1
ATOM 1995 N N . GLU C 1 93 ? -16.665 12.860 43.542 1.00 43.47 2024 GLU C N 1
ATOM 1996 C CA . GLU C 1 93 ? -16.241 14.262 43.559 1.00 41.58 2024 GLU C CA 1
ATOM 1997 C C . GLU C 1 93 ? -14.894 14.425 44.234 1.00 44.76 2024 GLU C C 1
ATOM 1998 O O . GLU C 1 93 ? -14.020 15.121 43.718 1.00 44.21 2024 GLU C O 1
ATOM 2004 N N . ALA C 1 94 ? -14.720 13.740 45.369 1.00 43.14 2025 ALA C N 1
ATOM 2005 C CA . ALA C 1 94 ? -13.477 13.781 46.127 1.00 41.98 2025 ALA C CA 1
ATOM 2006 C C . ALA C 1 94 ? -12.323 13.216 45.319 1.00 37.72 2025 ALA C C 1
ATOM 2007 O O . ALA C 1 94 ? -11.249 13.799 45.266 1.00 42.15 2025 ALA C O 1
ATOM 2009 N N . VAL C 1 95 ? -12.544 12.063 44.672 1.00 43.40 2026 VAL C N 1
ATOM 2010 C CA . VAL C 1 95 ? -11.540 11.420 43.823 1.00 38.77 2026 VAL C CA 1
ATOM 2011 C C . VAL C 1 95 ? -11.111 12.353 42.692 1.00 43.52 2026 VAL C C 1
ATOM 2012 O O . 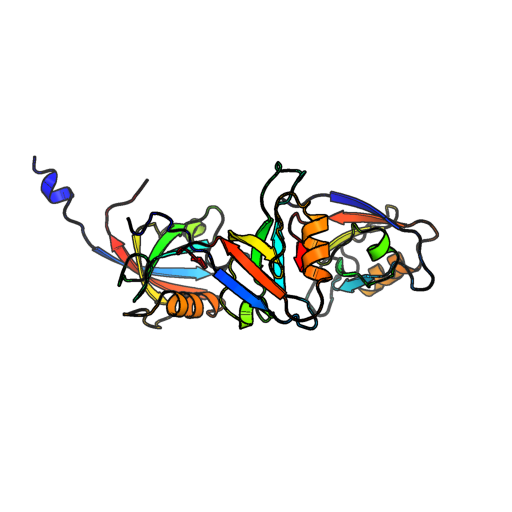VAL C 1 95 ? -9.923 12.518 42.411 1.00 47.08 2026 VAL C O 1
ATOM 2016 N N . ALA C 1 96 ? -12.101 12.923 42.013 1.00 45.41 2027 ALA C N 1
ATOM 2017 C CA . ALA C 1 96 ? -11.847 13.879 40.931 1.00 43.86 2027 ALA C CA 1
ATOM 2018 C C . ALA C 1 96 ? -10.887 14.979 41.391 1.00 45.58 2027 ALA C C 1
ATOM 2019 O O . ALA C 1 96 ? -9.859 15.217 40.768 1.00 48.06 2027 ALA C O 1
ATOM 2021 N N . ILE C 1 97 ? -11.225 15.618 42.502 1.00 47.79 2028 ILE C N 1
ATOM 2022 C CA . ILE C 1 97 ? -10.407 16.685 43.087 1.00 44.07 2028 ILE C CA 1
ATOM 2023 C C . ILE C 1 97 ? -8.995 16.211 43.397 1.00 49.14 2028 ILE C C 1
ATOM 2024 O O . ILE C 1 97 ? -8.033 16.872 43.015 1.00 51.66 2028 ILE C O 1
ATOM 2029 N N . LEU C 1 98 ? -8.869 15.051 44.046 1.00 47.71 2029 LEU C N 1
ATOM 2030 C CA . LEU C 1 98 ? -7.574 14.520 44.464 1.00 46.96 2029 LEU C CA 1
ATOM 2031 C C . LEU C 1 98 ? -6.680 14.073 43.279 1.00 53.06 2029 LEU C C 1
ATOM 2032 O O . LEU C 1 98 ? -5.444 14.215 43.319 1.00 52.56 2029 LEU C O 1
ATOM 2037 N N . LYS C 1 99 ? -7.321 13.536 42.249 1.00 48.29 2030 LYS C N 1
ATOM 2038 C CA . LYS C 1 99 ? -6.650 12.983 41.071 1.00 49.98 2030 LYS C CA 1
ATOM 2039 C C . LYS C 1 99 ? -6.173 14.094 40.133 1.00 48.88 2030 LYS C C 1
ATOM 2040 O O . LYS C 1 99 ? -5.124 13.968 39.499 1.00 51.91 2030 LYS C O 1
ATOM 2046 N N . ARG C 1 100 ? -6.943 15.174 40.038 1.00 51.05 2031 ARG C N 1
ATOM 2047 C CA . ARG C 1 100 ? -6.639 16.242 39.074 1.00 57.01 2031 ARG C CA 1
ATOM 2048 C C . ARG C 1 100 ? -5.764 17.380 39.652 1.00 57.88 2031 ARG C C 1
ATOM 2049 O O . ARG C 1 100 ? -5.450 18.353 38.968 1.00 55.77 2031 ARG C O 1
ATOM 2057 N N . THR C 1 101 ? -5.360 17.271 40.908 1.00 55.91 2032 THR C N 1
ATOM 2058 C CA . THR C 1 101 ? -4.401 18.247 41.429 1.00 57.97 2032 THR C CA 1
ATOM 2059 C C . THR C 1 101 ? -2.979 17.821 41.038 1.00 58.59 2032 THR C C 1
ATOM 2060 O O . THR C 1 101 ? -2.639 16.632 41.055 1.00 60.83 2032 THR C O 1
ATOM 2064 N N . LYS C 1 102 ? -2.158 18.791 40.661 1.00 56.76 2033 LYS C N 1
ATOM 2065 C CA . LYS C 1 102 ? -0.838 18.480 40.125 1.00 58.53 2033 LYS C CA 1
ATOM 2066 C C . LYS C 1 102 ? 0.289 19.077 40.964 1.00 57.86 2033 LYS C C 1
ATOM 2067 O O . LYS C 1 102 ? 0.218 20.233 41.391 1.00 57.88 2033 LYS C O 1
ATOM 2070 N N . GLY C 1 103 ? 1.338 18.286 41.179 1.00 54.70 2034 GLY C N 1
ATOM 2071 C CA . GLY C 1 103 ? 2.567 18.814 41.752 1.00 51.90 2034 GLY C CA 1
ATOM 2072 C C . GLY C 1 103 ? 2.496 18.774 43.252 1.00 52.03 2034 GLY C C 1
ATOM 2073 O O . GLY C 1 103 ? 2.356 17.692 43.827 1.00 57.27 2034 GLY C O 1
ATOM 2074 N N . THR C 1 104 ? 2.575 19.945 43.889 1.00 48.70 2035 THR C N 1
ATOM 2075 C CA . THR C 1 104 ? 2.537 20.011 45.352 1.00 52.07 2035 THR C CA 1
ATOM 2076 C C . THR C 1 104 ? 1.081 20.075 45.843 1.00 45.94 2035 THR C C 1
ATOM 2077 O O . THR C 1 104 ? 0.303 20.908 45.372 1.00 47.32 2035 THR C O 1
ATOM 2081 N N . VAL C 1 105 ? 0.708 19.180 46.758 1.00 46.66 2036 VAL C N 1
ATOM 2082 C CA . VAL C 1 105 ? -0.671 19.112 47.226 1.00 46.23 2036 VAL C CA 1
ATOM 2083 C C . VAL C 1 105 ? -0.741 19.328 48.735 1.00 45.85 2036 VAL C C 1
ATOM 2084 O O . VAL C 1 105 ? -0.063 18.629 49.486 1.00 47.76 2036 VAL C O 1
ATOM 2088 N N . THR C 1 106 ? -1.577 20.282 49.161 1.00 38.62 2037 THR C N 1
ATOM 2089 C CA . THR C 1 106 ? -1.749 20.607 50.569 1.00 44.05 2037 THR C CA 1
ATOM 2090 C C . THR C 1 106 ? -3.069 20.039 51.019 1.00 41.32 2037 THR C C 1
ATOM 2091 O O . THR C 1 106 ? -4.108 20.408 50.483 1.00 44.05 2037 THR C O 1
ATOM 2095 N N . LEU C 1 107 ? -3.013 19.104 51.963 1.00 42.77 2038 LEU C N 1
ATOM 2096 C CA . LEU C 1 107 ? -4.208 18.479 52.506 1.00 45.68 2038 LEU C CA 1
ATOM 2097 C C . LEU C 1 107 ? -4.531 19.085 53.851 1.00 44.97 2038 LEU C C 1
ATOM 2098 O O . LEU C 1 107 ? -3.722 18.999 54.783 1.00 44.76 2038 LEU C O 1
ATOM 2103 N N . MET C 1 108 ? -5.692 19.731 53.951 1.00 41.15 2039 MET C N 1
ATOM 2104 C CA . MET C 1 108 ? -6.195 20.159 55.250 1.00 39.53 2039 MET C CA 1
ATOM 2105 C C . MET C 1 108 ? -6.970 19.009 55.812 1.00 41.37 2039 MET C C 1
ATOM 2106 O O . MET C 1 108 ? -7.924 18.519 55.189 1.00 39.63 2039 MET C O 1
ATOM 2111 N N . VAL C 1 109 ? -6.561 18.537 56.994 1.00 40.60 2040 VAL C N 1
ATOM 2112 C CA . VAL C 1 109 ? -7.135 17.301 57.502 1.00 40.18 2040 VAL C CA 1
ATOM 2113 C C . VAL C 1 109 ? -7.473 17.480 58.941 1.00 40.31 2040 VAL C C 1
ATOM 2114 O O . VAL C 1 109 ? -6.843 18.308 59.632 1.00 39.84 2040 VAL C O 1
ATOM 2118 N N . LEU C 1 110 ? -8.575 16.840 59.322 1.00 41.31 2041 LEU C N 1
ATOM 2119 C CA . LEU C 1 110 ? -9.034 16.807 60.712 1.00 39.49 2041 LEU C CA 1
ATOM 2120 C C . LEU C 1 110 ? -8.596 15.446 61.243 1.00 41.00 2041 LEU C C 1
ATOM 2121 O O . LEU C 1 110 ? -9.026 14.389 60.749 1.00 42.79 2041 LEU C O 1
ATOM 2126 N N . SER C 1 111 ? -7.718 15.465 62.237 1.00 40.51 2042 SER C N 1
ATOM 2127 C CA . SER C 1 111 ? -7.168 14.213 62.780 1.00 38.75 2042 SER C CA 1
ATOM 2128 C C . SER C 1 111 ? -7.514 14.112 64.272 1.00 43.79 2042 SER C C 1
ATOM 2129 O O . SER C 1 111 ? -8.169 14.995 64.845 1.00 46.37 2042 SER C O 1
ATOM 2132 N N . SER C 1 112 ? -7.153 12.997 64.881 1.00 40.92 2043 SER C N 1
ATOM 2133 C CA . SER C 1 112 ? -7.427 12.809 66.277 1.00 43.99 2043 SER C CA 1
ATOM 2134 C C . SER C 1 112 ? -6.174 12.235 66.915 1.00 41.60 2043 SER C C 1
ATOM 2135 O O . SER C 1 112 ? -5.277 11.787 66.206 1.00 42.48 2043 SER C O 1
ATOM 2138 N N . ASP C 1 113 ? -6.137 12.250 68.246 1.00 39.09 2044 ASP C N 1
ATOM 2139 C CA . ASP C 1 113 ? -4.973 11.745 68.970 1.00 34.40 2044 ASP C CA 1
ATOM 2140 C C . ASP C 1 113 ? -4.854 10.221 68.826 1.00 38.19 2044 ASP C C 1
ATOM 2141 O O . ASP C 1 113 ? -3.737 9.702 68.681 1.00 44.73 2044 ASP C O 1
ATOM 2146 N N . GLU C 1 114 ? -5.985 9.509 68.779 1.00 34.29 2045 GLU C N 1
ATOM 2147 C CA . GLU C 1 114 ? -5.984 8.030 68.636 1.00 36.23 2045 GLU C CA 1
ATOM 2148 C C . GLU C 1 114 ? -5.328 7.561 67.301 1.00 36.40 2045 GLU C C 1
ATOM 2149 O O . GLU C 1 114 ? -5.460 8.260 66.249 1.00 37.83 2045 GLU C O 1
ATOM 2155 N N . THR C 1 115 ? -4.621 6.426 67.329 1.00 35.36 2046 THR C N 1
ATOM 2156 C CA . THR C 1 115 ? -4.044 5.866 66.091 1.00 35.06 2046 THR C CA 1
ATOM 2157 C C . THR C 1 115 ? -4.356 4.363 66.034 1.00 33.33 2046 THR C C 1
ATOM 2158 O O . THR C 1 115 ? -4.105 3.643 66.987 1.00 32.66 2046 THR C O 1
ATOM 2162 N N . SER C 1 116 ? -4.892 3.920 64.888 1.00 36.82 2047 SER C N 1
ATOM 2163 C CA . SER C 1 116 ? -5.130 2.497 64.577 1.00 34.29 2047 SER C CA 1
ATOM 2164 C C . SER C 1 116 ? -3.840 1.775 64.219 1.00 35.37 2047 SER C C 1
ATOM 2165 O O . SER C 1 116 ? -3.008 2.305 63.487 1.00 38.60 2047 SER C O 1
ATOM 2168 N N . VAL C 1 117 ? -3.671 0.567 64.745 1.00 35.38 2048 VAL C N 1
ATOM 2169 C CA . VAL C 1 117 ? -2.486 -0.219 64.475 1.00 36.93 2048 VAL C CA 1
ATOM 2170 C C . VAL C 1 117 ? -2.913 -1.671 64.150 1.00 43.93 2048 VAL C C 1
ATOM 2171 O O . VAL C 1 117 ? -4.110 -1.992 64.224 1.00 42.13 2048 VAL C O 1
#

Secondary structure (DSSP, 8-state):
--EEEEEEE--BTTBTSEEEEEEEEETTEEEEEEEEEE-TTSHHHHH----TT-EEEEETTEE-TT--HHHHHHHHHH--SSEEEEEEE-S-EE-/-TTS--EEEEEEEE--BTTBTSEEEEEEBT-TT-SEEEEEEEE-TTSHHHHH----TT-EEEEETTEE-TT-BHHHHHHHHHH--S-EEEEEEEES-EE-/-TTGGGGS---EEEEEEEE-BTTBTSEEEEE-BTBTTBS--EEEEEE-TTSHHHHH----TT-EEEEETTEE-TT-BHHHHHHHHHS--SEEEEEEEE-S----

Sequence (299 aa):
MPQQCKSITLERGPDGLGFSIVGGYGSPHGDLPIYVKTVFAKGAASEDGRLKRGDQIIAVNGQSLEGVTHEEAVAILKRTKGTVTLMVLSSDDETSVLYFQSMPQCCKSITLERGPDGLGFSIVGGYGSPHGDLPIYVKTVFAKGAASEDGRLKRGDQIIAVNGQSLEGVTHEEAVAILKRTKGTTVTLMVLSSDETSVGTENLYFQSMPQCKSITLERGPDGLGFSIVGGYGSPHGDLPIYVKTVFAKGAASEDGRLKRGDQIIAVNGQSLEGVTHEEAVAILKRTKGTVTLMVLSSDETSV

Radius of gyration: 22.77 Å; Cα contacts (8 Å, |Δi|>4): 701; chains: 3; bounding box: 50×44×80 Å

InterPro domains:
  IPR001478 PDZ domain [PF00595] (142-220)
  IPR001478 PDZ domain [PF00595] (263-333)
  IPR001478 PDZ domain [PF00595] (379-459)
  IPR001478 PDZ domain [PF00595] (560-629)
  IPR001478 PDZ domain [PF00595] (701-783)
  IPR001478 PDZ domain [PF00595] (1009-1076)
  IPR001478 PDZ domain [PF00595] (1156-1235)
  IPR001478 PDZ domain [PF00595] (1351-1427)
  IPR001478 PDZ domain [PF00595] (1486-1560)
  IPR001478 PDZ domain [PF00595] (1630-1708)
  IPR001478 PDZ domain [PF00595] (1726-1803)
  IPR001478 PDZ domain [PF00595] (1863-1944)
  IPR001478 PDZ domain [PF00595] (1988-2068)
  IPR001478 PDZ domain [PS50106] (137-224)
  IPR001478 PDZ domain [PS50106] (257-337)
  IPR001478 PDZ domain [PS50106] (377-463)
  IPR001478 PDZ domain [PS50106] (553-634)
  IPR001478 PDZ domain [PS50106] (700-776)
  IPR001478 PDZ domain [PS50106] (1008-1076)
  IPR001478 PDZ domain [PS50106] (1151-1239)

Foldseek 3Di:
DKDKDKAKWFFDPVAQQWDWAAADVGPVHHGAIFTQDRHPPGGPVVSPDHAGGKGFQAKPNHGSPRGGPVRVVCCRVVDDGIIITTIIDDPDHDD/DVPDWDKDKDKQKWFFDPPGQAWDWDADQPHPVHHDFIFTQGRHPPGGPVVSPDHAGGKTFQAKPPHGPPRGGPVRVVCCRRPDPGMIITTIIDTPDHDD/DPVVVVPPKDKDKDKDKWFADPVGQQWDWAAADPGPVHHGAIWTQGRHPPGGCVVSPDHAGGKGFQDKVNHGSPRGGPVRVCVSRVPDHTMIITTIIGIPDHDD

Solvent-accessible surface area: 16000 Å² total; per-residue (Å²): 101,121,98,76,54,75,0,57,4,116,78,33,147,130,24,15,6,28,35,22,47,3,0,130,60,11,142,145,33,100,59,50,3,70,2,95,47,38,100,96,92,14,21,0,40,137,54,51,104,8,30,87,44,1,41,3,45,5,0,67,63,117,67,8,160,60,19,39,53,121,86,0,41,44,21,10,152,166,18,91,51,66,0,53,0,74,0,73,2,42,66,39,9,26,8,101,19,57,117,62,78,107,55,89,56,65,0,64,4,124,71,32,153,95,17,0,4,0,0,0,33,9,0,29,66,20,146,88,39,120,58,53,4,64,2,62,39,40,72,95,87,20,20,0,43,143,55,57,106,8,27,86,47,2,43,3,51,3,2,63,56,124,71,7,161,62,20,44,26,119,86,0,20,22,59,0,110,190,30,91,56,60,0,38,0,64,0,78,10,26,7,39,5,30,9,106,104,107,100,99,151,146,131,64,142,98,102,97,50,67,0,65,4,86,74,29,150,81,12,0,4,0,0,0,0,1,0,132,60,12,61,48,33,99,47,50,2,51,0,19,39,44,76,96,99,16,20,0,44,102,53,59,104,9,39,95,30,2,43,3,55,6,0,67,66,62,69,6,157,62,20,38,32,90,86,0,22,50,19,0,102,141,12,114,44,76,0,49,0,84,0,62,5,35,85,132,82,72,199

Organism: Homo sapiens (NCBI:txid9606)

B-factor: mean 45.16, std 8.57, range [21.08, 86.88]

Nearest PDB structures (foldseek):
  2fne-assembly2_B  TM=9.943E-01  e=2.109E-15  Homo sapiens
  8cn1-assembly1_A  TM=9.499E-01  e=7.055E-08  Homo sapiens
  8cn1-assembly1_I  TM=9.392E-01  e=1.295E-07  Homo sapiens
  3lnx-assembly1_A  TM=9.334E-01  e=2.510E-07  Homo sapiens
  5zds-assembly1_A  TM=8.498E-01  e=3.495E-07  Mus musculus

CATH classification: 2.30.42.10